Protein AF-A0A150QMK2-F1 (afdb_monomer)

Mean predicted aligned error: 19.65 Å

InterPro domains:
  IPR018060 AraC-like, DNA binding HTH domain [PF12833] (116-185)
  IPR018060 AraC-like, DNA binding HTH domain [PS01124] (112-191)
  IPR018060 AraC-like, DNA binding HTH domain [SM00342] (107-174)
  IPR050204 AraC/XylS family transcriptional regulators [PTHR46796] (67-174)

Solvent-accessible surface area (backbone atoms only — not comparable to full-atom values): 13475 Å² total; per-residue (Å²): 142,83,90,83,87,88,87,87,82,82,83,83,82,85,88,78,88,81,86,84,78,92,76,92,77,83,84,82,80,87,80,90,80,88,78,89,82,88,79,89,77,81,85,80,82,80,86,83,80,85,78,80,84,82,78,86,75,89,75,82,91,80,82,85,78,94,75,78,85,76,76,74,76,71,71,78,77,69,84,76,70,79,73,65,92,44,73,67,56,38,49,50,54,44,50,54,51,44,46,54,31,20,66,65,19,44,91,77,56,68,50,62,51,15,54,77,60,80,35,55,43,70,59,38,40,53,50,39,23,72,74,68,75,40,45,60,70,56,48,34,53,49,46,34,39,54,50,45,53,51,44,47,74,73,68,47,55,59,62,58,44,13,49,52,53,53,36,95,42,44,68,57,45,52,54,50,25,56,75,71,76,37,85,71,80,75,93,80,73,89,73,78,93,82,82,82,84,135

Organism: Sorangium cellulosum (NCBI:txid56)

Secondary structure (DSSP, 8-state):
---------PPP--------------PPPP----------------------PPP----PPPP----------PPP----PPPPSSHHHHHHHHHHHHHHHHHTT----HHHHHHTTT--HHHHHHHHHHHHSS-HHHHHHHHHHHHHHHHHHTT--HHHHHHHTT-SSHHHHHHHHHHTT-PPPPTT----------

Foldseek 3Di:
DDDDDDDDDDDDDDDDDDDDDDDDDDDDDDDDDDDDDDDDDDDDDDDDDDDDDDDPDDDDDDDDDDDDDPPPPPPPDDPLPPQDPDPVVLLVQLLVVLLVCQQQLHDDDLQVSQVSNVHGSVRSQVVNCVVPVDGSVVSSLLSNLVNLVVVVVVVDDLCVSCVRSNHNDSVVNCVSNVVNPHDDDPPDDPPDPDDDDD

Sequence (198 aa):
MTTALPISTPIAPSSSHNTPAARALSVPAVPTAIAGGAPAVRPTSLAATRAAAPSYGVQPPRERAAATAVSRSTPPARPATPLPRSTSERLHLGRDRIRSAAEAGQRIRSYEVALDLDLSEFHFARLFRAAFGLSPHVYYDEVRAERARALLRDGLAEGEVARRIGFRRPAELRALLSKRGGALPPAGEAEASDASAE

pLDDT: mean 71.18, std 23.01, range [36.22, 96.81]

Structure (mmCIF, N/CA/C/O backbone):
data_AF-A0A150QMK2-F1
#
_entry.id   AF-A0A150QMK2-F1
#
loop_
_atom_site.group_PDB
_atom_site.id
_atom_site.type_symbol
_atom_site.label_atom_id
_atom_site.label_alt_id
_atom_site.label_comp_id
_atom_site.label_asym_id
_atom_site.label_entity_id
_atom_site.label_seq_id
_atom_site.pdbx_PDB_ins_code
_atom_site.Cartn_x
_atom_site.Cartn_y
_atom_site.Cartn_z
_atom_site.occupancy
_atom_site.B_iso_or_equiv
_atom_site.auth_seq_id
_atom_site.auth_comp_id
_atom_site.auth_asym_id
_atom_site.auth_atom_id
_atom_site.pdbx_PDB_model_num
ATOM 1 N N . MET A 1 1 ? -41.175 39.252 -25.310 1.00 63.62 1 MET A N 1
ATOM 2 C CA . MET A 1 1 ? -39.839 38.822 -25.786 1.00 63.62 1 MET A CA 1
ATOM 3 C C . MET A 1 1 ? -38.888 39.992 -25.564 1.00 63.62 1 MET A C 1
ATOM 5 O O . MET A 1 1 ? -39.223 41.039 -26.099 1.00 63.62 1 MET A O 1
ATOM 9 N N . THR A 1 2 ? -37.840 39.827 -24.728 1.00 43.34 2 THR A N 1
ATOM 10 C CA . THR A 1 2 ? -36.860 40.827 -24.178 1.00 43.34 2 THR A CA 1
ATOM 11 C C . THR A 1 2 ? 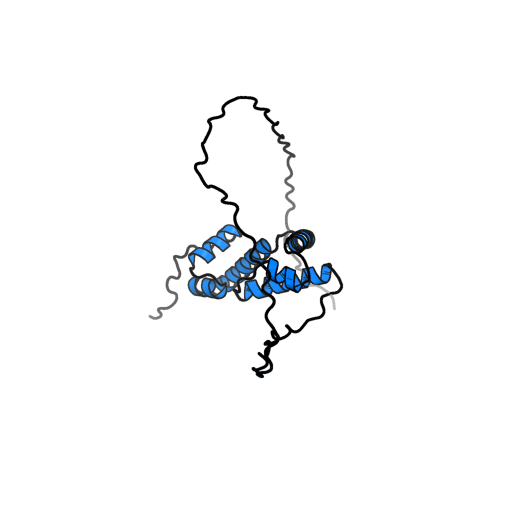-36.796 40.649 -22.647 1.00 43.34 2 THR A C 1
ATOM 13 O O . THR A 1 2 ? -37.811 40.849 -21.992 1.00 43.34 2 THR A O 1
ATOM 16 N N . THR A 1 3 ? -35.759 39.968 -22.119 1.00 41.94 3 THR A N 1
ATOM 17 C CA . THR A 1 3 ? -34.573 40.535 -21.401 1.00 41.94 3 THR A CA 1
ATOM 18 C C . THR A 1 3 ? -34.864 40.709 -19.908 1.00 41.94 3 THR A C 1
ATOM 20 O O . THR A 1 3 ? -35.919 41.212 -19.563 1.00 41.94 3 THR A O 1
ATOM 23 N N . ALA A 1 4 ? -34.017 40.402 -18.930 1.00 45.09 4 ALA A N 1
ATOM 24 C CA . ALA A 1 4 ? -32.780 39.642 -18.772 1.00 45.09 4 ALA A CA 1
ATOM 25 C C . ALA A 1 4 ? -32.601 39.531 -17.241 1.00 45.09 4 ALA A C 1
ATOM 27 O O . ALA A 1 4 ? -32.916 40.478 -16.522 1.00 45.09 4 ALA A O 1
ATOM 28 N N . LEU A 1 5 ? -32.121 38.395 -16.736 1.00 60.75 5 LEU A N 1
ATOM 29 C CA . LEU A 1 5 ? -31.769 38.219 -15.323 1.00 60.75 5 LEU A CA 1
ATOM 30 C C . LEU A 1 5 ? -30.257 38.440 -15.160 1.00 60.75 5 LEU A C 1
ATOM 32 O O . LEU A 1 5 ? -29.493 37.747 -15.834 1.00 60.75 5 LEU A O 1
ATOM 36 N N . PRO A 1 6 ? -29.791 39.357 -14.293 1.00 61.81 6 PRO A N 1
ATOM 37 C CA . PRO A 1 6 ? -28.409 39.364 -13.848 1.00 61.81 6 PRO A CA 1
ATOM 38 C C . PRO A 1 6 ? -28.261 38.460 -12.620 1.00 61.81 6 PRO A C 1
ATOM 40 O O . PRO A 1 6 ? -29.211 38.276 -11.868 1.00 61.81 6 PRO A O 1
ATOM 43 N N . ILE A 1 7 ? -27.064 37.909 -12.439 1.00 48.03 7 ILE A N 1
ATOM 44 C CA . I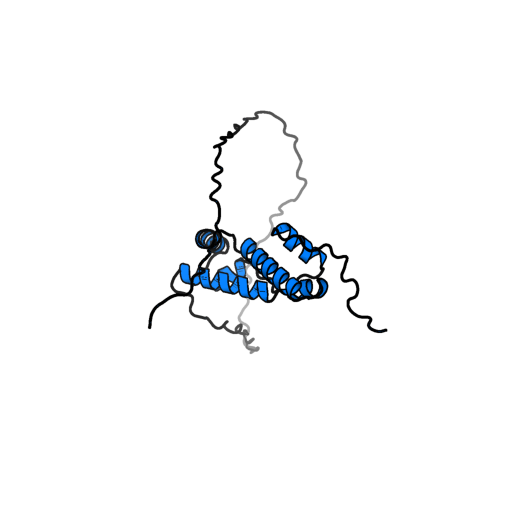LE A 1 7 ? -26.267 37.812 -11.201 1.00 48.03 7 ILE A CA 1
ATOM 45 C C . ILE A 1 7 ? -25.285 36.664 -11.462 1.00 48.03 7 ILE A C 1
ATOM 47 O O . ILE A 1 7 ? -25.571 35.491 -11.238 1.00 48.03 7 ILE A O 1
ATOM 51 N N . SER A 1 8 ? -24.125 37.021 -12.005 1.00 44.06 8 SER A N 1
ATOM 52 C CA . SER A 1 8 ? -22.962 36.145 -12.061 1.00 44.06 8 SER A CA 1
ATOM 53 C C . SER A 1 8 ? -21.878 36.825 -11.244 1.00 44.06 8 SER A C 1
ATOM 55 O O . SER A 1 8 ? -21.306 37.829 -11.666 1.00 44.06 8 SER A O 1
ATOM 57 N N . THR A 1 9 ? -21.655 36.317 -10.039 1.00 59.72 9 THR A N 1
ATOM 58 C CA . THR A 1 9 ? -20.554 36.718 -9.165 1.00 59.72 9 THR A CA 1
ATOM 59 C C . THR A 1 9 ? -19.648 35.508 -8.992 1.00 59.72 9 THR A C 1
ATOM 61 O O . THR A 1 9 ? -20.014 34.578 -8.275 1.00 59.72 9 THR A O 1
ATOM 64 N N . PRO A 1 10 ? -18.460 35.488 -9.610 1.00 62.06 10 PRO A N 1
ATOM 65 C CA . PRO A 1 10 ? -17.390 34.623 -9.154 1.00 62.06 10 PRO A CA 1
ATOM 66 C C . PRO A 1 10 ? -16.444 35.385 -8.220 1.00 62.06 10 PRO A C 1
ATOM 68 O O . PRO A 1 10 ? -15.889 36.436 -8.543 1.00 62.06 10 PRO A O 1
ATOM 71 N N . ILE A 1 11 ? -16.298 34.800 -7.037 1.00 49.78 11 ILE A N 1
ATOM 72 C CA . ILE A 1 11 ? -15.323 35.099 -5.992 1.00 49.78 11 ILE A CA 1
ATOM 73 C C . ILE A 1 11 ? -13.901 34.840 -6.519 1.00 49.78 11 ILE A C 1
ATOM 75 O O . ILE A 1 11 ? -13.653 33.864 -7.226 1.00 49.78 11 ILE A O 1
ATOM 79 N N . ALA A 1 12 ? -12.984 35.741 -6.161 1.00 50.12 12 ALA A N 1
ATOM 80 C CA . ALA A 1 12 ? -11.555 35.713 -6.471 1.00 50.12 12 ALA A CA 1
ATOM 81 C C . ALA A 1 12 ? -10.840 34.434 -5.986 1.00 50.12 12 ALA A C 1
ATOM 83 O O . ALA A 1 12 ? -11.312 33.747 -5.079 1.00 50.12 12 ALA A O 1
ATOM 84 N N . PRO A 1 13 ? -9.613 34.190 -6.472 1.00 58.50 13 PRO A N 1
ATOM 85 C CA . PRO A 1 13 ? -8.535 34.255 -5.484 1.00 58.50 13 PRO A CA 1
ATOM 86 C C . PRO A 1 13 ? -7.361 35.152 -5.890 1.00 58.50 13 PRO A C 1
ATOM 88 O O . PRO A 1 13 ? -6.907 35.188 -7.030 1.00 58.50 13 PRO A O 1
ATOM 91 N N . SER A 1 14 ? -6.887 35.870 -4.875 1.00 46.41 14 SER A N 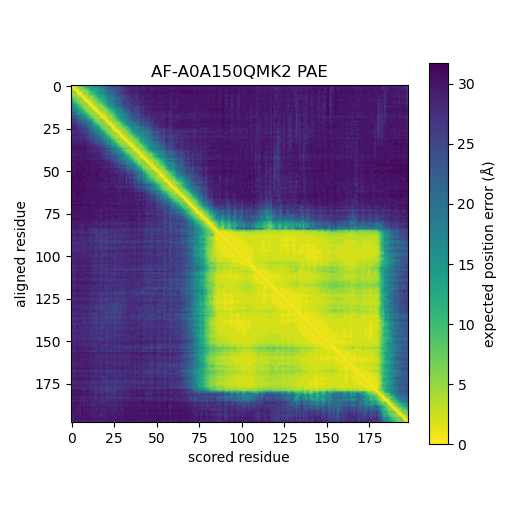1
ATOM 92 C CA . SER A 1 14 ? -5.767 36.801 -4.880 1.00 46.41 14 SER A CA 1
ATOM 93 C C . SER A 1 14 ? -4.437 36.066 -5.080 1.00 46.41 14 SER A C 1
ATOM 95 O O . SER A 1 14 ? -4.069 35.199 -4.284 1.00 46.41 14 SER A O 1
ATOM 97 N N . SER A 1 15 ? -3.712 36.431 -6.137 1.00 43.69 15 SER A N 1
ATOM 98 C CA . SER A 1 15 ? -2.318 36.054 -6.366 1.00 43.69 15 SER A CA 1
ATOM 99 C C . SER A 1 15 ? -1.428 36.724 -5.323 1.00 43.69 15 SER A C 1
ATOM 101 O O . SER A 1 15 ? -1.215 37.933 -5.373 1.00 43.69 15 SER A O 1
ATOM 103 N N . SER A 1 16 ? -0.872 35.942 -4.400 1.00 53.81 16 SER A N 1
ATOM 104 C CA . SER A 1 16 ? 0.213 36.400 -3.533 1.00 53.81 16 SER A CA 1
ATOM 105 C C . SER A 1 16 ? 1.487 35.655 -3.911 1.00 53.81 16 SER A C 1
ATOM 107 O O . SER A 1 16 ? 1.687 34.488 -3.577 1.00 53.81 16 SER A O 1
ATOM 109 N N . HIS A 1 17 ? 2.321 36.342 -4.687 1.00 58.25 17 HIS A N 1
ATOM 110 C CA . HIS A 1 17 ? 3.683 35.939 -4.992 1.00 58.25 17 HIS A CA 1
ATOM 111 C C . HIS A 1 17 ? 4.530 36.095 -3.729 1.00 58.25 17 HIS A C 1
ATOM 113 O O . HIS A 1 17 ? 4.636 37.193 -3.189 1.00 58.25 17 HIS A O 1
ATOM 119 N N . ASN A 1 18 ? 5.172 35.018 -3.284 1.00 51.31 18 ASN A N 1
ATOM 120 C CA . ASN A 1 18 ? 6.270 35.117 -2.334 1.00 51.31 18 ASN A CA 1
ATOM 121 C C . ASN A 1 18 ? 7.410 34.191 -2.769 1.00 51.31 18 ASN A C 1
ATOM 123 O O . ASN A 1 18 ? 7.383 32.983 -2.544 1.00 51.31 18 ASN A O 1
ATOM 127 N N . THR A 1 19 ? 8.395 34.794 -3.429 1.00 46.00 19 THR A N 1
ATOM 128 C CA . THR A 1 19 ? 9.762 34.283 -3.557 1.00 46.00 19 THR A CA 1
ATOM 129 C C . THR A 1 19 ? 10.566 34.987 -2.470 1.00 46.00 19 THR A C 1
ATOM 131 O O . THR A 1 19 ? 10.468 36.211 -2.358 1.00 46.00 19 THR A O 1
ATOM 134 N N . PRO A 1 20 ? 11.423 34.278 -1.722 1.00 52.59 20 PRO A N 1
ATOM 135 C CA . PRO A 1 20 ? 12.833 34.589 -1.925 1.00 52.59 20 PRO A CA 1
ATOM 136 C C . PRO A 1 20 ? 13.805 33.410 -1.766 1.00 52.59 20 PRO A C 1
ATOM 138 O O . PRO A 1 20 ? 13.624 32.489 -0.977 1.00 52.59 20 PRO A O 1
ATOM 141 N N . ALA A 1 21 ? 14.919 33.603 -2.471 1.00 40.53 21 ALA A N 1
ATOM 142 C CA . ALA A 1 21 ? 16.285 33.326 -2.041 1.00 40.53 21 ALA A CA 1
ATOM 143 C C . ALA A 1 21 ? 16.762 31.867 -1.978 1.00 40.53 21 ALA A C 1
ATOM 145 O O . ALA A 1 21 ? 16.635 31.146 -0.990 1.00 40.53 21 ALA A O 1
ATOM 146 N N . ALA A 1 22 ? 17.503 31.538 -3.038 1.00 44.31 22 ALA A N 1
ATOM 147 C CA . ALA A 1 22 ? 18.675 30.683 -3.005 1.00 44.31 22 ALA A CA 1
ATOM 148 C C . ALA A 1 22 ? 19.488 30.869 -1.714 1.00 44.31 22 ALA A C 1
ATOM 150 O O . ALA A 1 22 ? 19.920 31.973 -1.379 1.00 44.31 22 ALA A O 1
ATOM 151 N N . ARG A 1 23 ? 19.755 29.759 -1.028 1.00 40.56 23 ARG A N 1
ATOM 152 C CA . ARG A 1 23 ? 20.751 29.699 0.034 1.00 40.56 23 ARG A CA 1
ATOM 153 C C . ARG A 1 23 ? 21.651 28.500 -0.217 1.00 40.56 23 ARG A C 1
ATOM 155 O O . ARG A 1 23 ? 21.334 27.365 0.121 1.00 40.56 23 ARG A O 1
ATOM 162 N N . ALA A 1 24 ? 22.762 28.804 -0.878 1.00 48.78 24 ALA A N 1
ATOM 163 C CA . ALA A 1 24 ? 23.930 27.955 -0.970 1.00 48.78 24 ALA A CA 1
ATOM 164 C C . ALA A 1 24 ? 24.469 27.679 0.438 1.00 48.78 24 ALA A C 1
ATOM 166 O O . ALA A 1 24 ? 24.777 28.615 1.171 1.00 48.78 24 ALA A O 1
ATOM 167 N N . LEU A 1 25 ? 24.591 26.404 0.799 1.00 49.03 25 LEU A N 1
ATOM 168 C CA . LEU A 1 25 ? 25.436 25.913 1.888 1.00 49.03 25 LEU A CA 1
ATOM 169 C C . LEU A 1 25 ? 25.996 24.572 1.390 1.00 49.03 25 LEU A C 1
ATOM 171 O O . LEU A 1 25 ? 25.259 23.609 1.228 1.00 49.03 25 LEU A O 1
ATOM 175 N N . SER A 1 26 ? 27.184 24.593 0.792 1.00 42.44 26 SER A N 1
ATOM 176 C CA . SER A 1 26 ? 28.483 24.493 1.471 1.00 42.44 26 SER A CA 1
ATOM 177 C C . SER A 1 26 ? 28.765 23.049 1.890 1.00 42.44 26 SER A C 1
ATOM 179 O O . SER A 1 26 ? 28.220 22.533 2.862 1.00 42.44 26 SER A O 1
ATOM 181 N N . VAL A 1 27 ? 29.601 22.405 1.077 1.00 58.78 27 VAL A N 1
ATOM 182 C CA . VAL A 1 27 ? 30.204 21.091 1.299 1.00 58.78 27 VAL A CA 1
ATOM 183 C C . VAL A 1 27 ? 31.384 21.287 2.254 1.00 58.78 27 VAL A C 1
ATOM 185 O O . VAL A 1 27 ? 32.320 21.991 1.874 1.00 58.78 27 VAL A O 1
ATOM 188 N N . PRO A 1 28 ? 31.406 20.694 3.460 1.00 54.94 28 PRO A N 1
ATOM 189 C CA . PRO A 1 28 ? 32.634 20.640 4.229 1.00 54.94 28 PRO A CA 1
ATOM 190 C C . PRO A 1 28 ? 33.509 19.461 3.795 1.00 54.94 28 PRO A C 1
ATOM 192 O O . PRO A 1 28 ? 33.055 18.340 3.566 1.00 54.94 28 PRO A O 1
ATOM 195 N N . ALA A 1 29 ? 34.787 19.804 3.683 1.00 47.28 29 ALA A N 1
ATOM 196 C CA . ALA A 1 29 ? 35.922 19.001 3.291 1.00 47.28 29 ALA A CA 1
ATOM 197 C C . ALA A 1 29 ? 36.162 17.760 4.162 1.00 47.28 29 ALA A C 1
ATOM 199 O O . ALA A 1 29 ? 35.867 17.707 5.355 1.00 47.28 29 ALA A O 1
ATOM 200 N N . VAL A 1 30 ? 36.797 16.795 3.508 1.00 48.69 30 VAL A N 1
ATOM 201 C CA . VAL A 1 30 ? 37.443 15.605 4.056 1.00 48.69 30 VAL A CA 1
ATOM 202 C C . VAL A 1 30 ? 38.576 16.008 5.012 1.00 48.69 30 VAL A C 1
ATOM 204 O O . VAL A 1 30 ? 39.451 16.768 4.593 1.00 48.69 30 VAL A O 1
ATOM 207 N N . PRO A 1 31 ? 38.650 15.473 6.243 1.00 53.31 31 PRO A N 1
ATOM 208 C CA . PRO A 1 31 ? 39.896 15.459 6.990 1.00 53.31 31 PRO A CA 1
ATOM 209 C C . PRO A 1 31 ? 40.619 14.117 6.815 1.00 53.31 31 PRO A C 1
ATOM 211 O O . PRO A 1 31 ? 40.159 13.062 7.251 1.00 53.31 31 PRO A O 1
ATOM 214 N N . THR A 1 32 ? 41.794 14.191 6.194 1.00 48.81 32 THR A N 1
ATOM 215 C CA . THR A 1 32 ? 42.873 13.208 6.315 1.00 48.81 32 THR A CA 1
ATOM 216 C C . THR A 1 32 ? 43.333 13.167 7.773 1.00 48.81 32 THR A C 1
ATOM 218 O O . THR A 1 32 ? 43.882 14.149 8.268 1.00 48.81 32 THR A O 1
ATOM 221 N N . ALA A 1 33 ? 43.134 12.036 8.452 1.00 43.09 33 ALA A N 1
ATOM 222 C CA . ALA A 1 33 ? 43.708 11.769 9.767 1.00 43.09 33 ALA A CA 1
ATOM 223 C C . ALA A 1 33 ? 44.683 10.591 9.671 1.00 43.09 33 ALA A C 1
ATOM 225 O O . ALA A 1 33 ? 44.306 9.432 9.508 1.00 43.09 33 ALA A O 1
ATOM 226 N N . ILE A 1 34 ? 45.958 10.952 9.750 1.00 44.56 34 ILE A N 1
ATOM 227 C CA . ILE A 1 34 ? 47.113 10.095 9.972 1.00 44.56 34 ILE A CA 1
ATOM 228 C C . ILE A 1 34 ? 47.266 9.991 11.493 1.00 44.56 34 ILE A C 1
ATOM 230 O O . ILE A 1 34 ? 47.379 11.037 12.124 1.00 44.56 34 ILE A O 1
ATOM 234 N N . ALA A 1 35 ? 47.262 8.782 12.066 1.00 39.50 35 ALA A N 1
ATOM 235 C CA . ALA A 1 35 ? 48.055 8.384 13.244 1.00 39.50 35 ALA A CA 1
ATOM 236 C C . ALA A 1 35 ? 47.532 7.081 13.876 1.00 39.50 35 ALA A C 1
ATOM 238 O O . ALA A 1 35 ? 46.409 7.021 14.357 1.00 39.50 35 ALA A O 1
ATOM 239 N N . GLY A 1 36 ? 48.415 6.078 13.920 1.00 40.75 36 GLY A N 1
ATOM 240 C CA . GLY A 1 36 ? 48.878 5.468 15.171 1.00 40.75 36 GLY A CA 1
ATOM 241 C C . GLY A 1 36 ? 47.908 4.630 16.010 1.00 40.75 36 GLY A C 1
ATOM 242 O O . GLY A 1 36 ? 46.971 5.146 16.602 1.00 40.75 36 GLY A O 1
ATOM 243 N N . GLY A 1 37 ? 48.275 3.362 16.215 1.00 38.03 37 GLY A N 1
ATOM 244 C CA . GLY A 1 37 ? 47.923 2.641 17.444 1.00 38.03 37 GLY A CA 1
ATOM 245 C C . GLY A 1 37 ? 47.252 1.292 17.231 1.00 38.03 37 GLY A C 1
ATOM 246 O O . GLY A 1 37 ? 46.051 1.149 17.427 1.00 38.03 37 GLY A O 1
ATOM 247 N N . ALA A 1 38 ? 48.047 0.278 16.893 1.00 47.94 38 ALA A N 1
ATOM 248 C CA . ALA A 1 38 ? 47.666 -1.113 17.106 1.00 47.94 38 ALA A CA 1
ATOM 249 C C . ALA A 1 38 ? 47.639 -1.425 18.614 1.00 47.94 38 ALA A C 1
ATOM 251 O O . ALA A 1 38 ? 48.561 -1.037 19.333 1.00 47.94 38 ALA A O 1
ATOM 252 N N . PRO A 1 39 ? 46.652 -2.203 19.080 1.00 48.59 39 PRO A N 1
ATOM 253 C CA . PRO A 1 39 ? 46.986 -3.260 20.025 1.00 48.59 39 PRO A CA 1
ATOM 254 C C . PRO A 1 39 ? 46.535 -4.631 19.515 1.00 48.59 39 PRO A C 1
ATOM 256 O O . PRO A 1 39 ? 45.401 -4.850 19.092 1.00 48.59 39 PRO A O 1
ATOM 259 N N . ALA A 1 40 ? 47.489 -5.557 19.568 1.00 46.53 40 ALA A N 1
ATOM 260 C CA . ALA A 1 40 ? 47.355 -6.952 19.204 1.00 46.53 40 ALA A CA 1
ATOM 261 C C . ALA A 1 40 ? 46.293 -7.659 20.061 1.00 46.53 40 ALA A C 1
ATOM 263 O O . ALA A 1 40 ? 46.471 -7.862 21.261 1.00 46.53 40 ALA A O 1
ATOM 264 N N . VAL A 1 41 ? 45.217 -8.104 19.415 1.00 55.84 41 VAL A N 1
ATOM 265 C CA . VAL A 1 41 ? 44.313 -9.123 19.951 1.00 55.84 41 VAL A CA 1
ATOM 266 C C . VAL A 1 41 ? 44.755 -10.484 19.421 1.00 55.84 41 VAL A C 1
ATOM 268 O O . VAL A 1 41 ? 44.839 -10.708 18.216 1.00 55.84 41 VAL A O 1
ATOM 271 N N . ARG A 1 42 ? 45.098 -11.387 20.340 1.00 48.03 42 ARG A N 1
ATOM 272 C CA . ARG A 1 42 ? 45.465 -12.777 20.048 1.00 48.03 42 ARG A CA 1
ATOM 273 C C . ARG A 1 42 ? 44.195 -13.565 19.696 1.00 48.03 42 ARG A C 1
ATOM 275 O O . ARG A 1 42 ? 43.325 -13.659 20.561 1.00 48.03 42 ARG A O 1
ATOM 282 N N . PRO A 1 43 ? 44.081 -14.196 18.516 1.00 53.72 43 PRO A N 1
ATOM 283 C CA . PRO A 1 43 ? 43.122 -15.271 18.334 1.00 53.72 43 PRO A CA 1
ATOM 284 C C . PRO A 1 43 ? 43.713 -16.569 18.893 1.00 53.72 43 PRO A C 1
ATOM 286 O O . PRO A 1 43 ? 44.693 -17.121 18.391 1.00 53.72 43 PRO A O 1
ATOM 289 N N . THR A 1 44 ? 43.107 -17.040 19.975 1.00 48.19 44 THR A N 1
ATOM 290 C CA . THR A 1 44 ? 43.298 -18.384 20.511 1.00 48.19 44 THR A CA 1
ATOM 291 C C . THR A 1 44 ? 42.537 -19.382 19.636 1.00 48.19 44 THR A C 1
ATOM 293 O O . THR A 1 44 ? 41.327 -19.265 19.505 1.00 48.19 44 THR A O 1
ATOM 296 N N . SER A 1 45 ? 43.263 -20.390 19.139 1.00 40.25 45 SER A N 1
ATOM 297 C CA . SER A 1 45 ? 42.799 -21.743 18.785 1.00 40.25 45 SER A CA 1
ATOM 298 C C . SER A 1 45 ? 41.812 -21.910 17.616 1.00 40.25 45 SER A C 1
ATOM 300 O O . SER A 1 45 ? 40.664 -21.493 17.685 1.00 40.25 45 SER A O 1
ATOM 302 N N . LEU A 1 46 ? 42.202 -22.680 16.595 1.00 49.56 46 LEU A N 1
ATOM 303 C CA . LEU A 1 46 ? 41.859 -24.108 16.569 1.00 49.56 46 LEU A CA 1
ATOM 304 C C . LEU A 1 46 ? 42.694 -24.830 15.503 1.00 49.56 46 LEU A C 1
ATOM 306 O O . LEU A 1 46 ? 42.762 -24.420 14.347 1.00 49.56 46 LEU A O 1
ATOM 310 N N . ALA A 1 47 ? 43.349 -25.903 15.932 1.00 41.28 47 ALA A N 1
ATOM 311 C CA . ALA A 1 47 ? 44.150 -26.791 15.112 1.00 41.28 47 ALA A CA 1
ATOM 312 C C . ALA A 1 47 ? 43.336 -27.378 13.946 1.00 41.28 47 ALA A C 1
ATOM 314 O O . ALA A 1 47 ? 42.327 -28.051 14.149 1.00 41.28 47 ALA A O 1
ATOM 315 N N . ALA A 1 48 ? 43.815 -27.163 12.721 1.00 40.81 48 ALA A N 1
ATOM 316 C CA . ALA A 1 48 ? 43.375 -27.899 11.547 1.00 40.81 48 ALA A CA 1
ATOM 317 C C . ALA A 1 48 ? 44.105 -29.248 11.511 1.00 40.81 48 ALA A C 1
ATOM 319 O O . ALA A 1 48 ? 45.197 -29.372 10.952 1.00 40.81 48 ALA A O 1
ATOM 320 N N . THR A 1 49 ? 43.516 -30.271 12.129 1.00 47.66 49 THR A N 1
ATOM 321 C 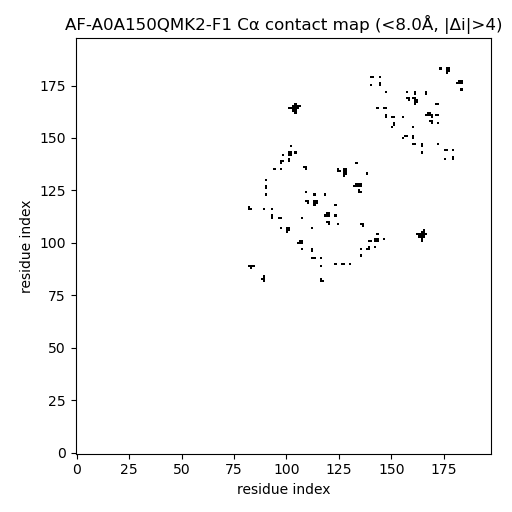CA . THR A 1 49 ? 43.978 -31.648 11.957 1.00 47.66 49 THR A CA 1
ATOM 322 C C . THR A 1 49 ? 43.556 -32.133 10.574 1.00 47.66 49 THR A C 1
ATOM 324 O O . THR A 1 49 ? 42.402 -32.460 10.314 1.00 47.66 49 THR A O 1
ATOM 327 N N . ARG A 1 50 ? 44.527 -32.162 9.667 1.00 48.59 50 ARG A N 1
ATOM 328 C CA . ARG A 1 50 ? 44.486 -32.905 8.410 1.00 48.59 50 ARG A CA 1
ATOM 329 C C . ARG A 1 50 ? 44.391 -34.399 8.725 1.00 48.59 50 ARG A C 1
ATOM 331 O O . ARG A 1 50 ? 45.338 -34.938 9.287 1.00 48.59 50 ARG A O 1
ATOM 338 N N . ALA A 1 51 ? 43.318 -35.076 8.315 1.00 38.38 51 ALA A N 1
ATOM 339 C CA . ALA A 1 51 ? 43.325 -36.534 8.203 1.00 38.38 51 ALA A CA 1
ATOM 340 C C . ALA A 1 51 ? 42.201 -37.083 7.307 1.00 38.38 51 ALA A C 1
ATOM 342 O O . ALA A 1 51 ? 41.031 -36.781 7.503 1.00 38.38 51 ALA A O 1
ATOM 343 N N . ALA A 1 52 ? 42.630 -37.968 6.405 1.00 43.09 52 ALA A N 1
ATOM 344 C CA . ALA A 1 52 ? 41.908 -39.098 5.822 1.00 43.09 52 ALA A CA 1
ATOM 345 C C . ALA A 1 52 ? 40.747 -38.824 4.846 1.00 43.09 52 ALA A C 1
ATOM 347 O O . ALA A 1 52 ? 39.590 -38.643 5.213 1.00 43.09 52 ALA A O 1
ATOM 348 N N . ALA A 1 53 ? 41.077 -38.954 3.558 1.00 48.94 53 ALA A N 1
ATOM 349 C CA . ALA A 1 53 ? 40.132 -39.360 2.528 1.00 48.94 53 ALA A CA 1
ATOM 350 C C . ALA A 1 53 ? 39.572 -40.764 2.841 1.00 48.94 53 ALA A C 1
ATOM 352 O O . ALA A 1 53 ? 40.358 -41.653 3.180 1.00 48.94 53 ALA A O 1
ATOM 353 N N . PRO A 1 54 ? 38.261 -41.008 2.690 1.00 49.03 54 PRO A N 1
ATOM 354 C CA . PRO A 1 54 ? 37.735 -42.359 2.676 1.00 49.03 54 PRO A CA 1
ATOM 355 C C . PRO A 1 54 ? 37.901 -42.976 1.284 1.00 49.03 54 PRO A C 1
ATOM 357 O O . PRO A 1 54 ? 37.479 -42.428 0.264 1.00 49.03 54 PRO A O 1
ATOM 360 N N . SER A 1 55 ? 38.540 -44.139 1.277 1.00 53.22 55 SER A N 1
ATOM 361 C CA . SER A 1 55 ? 38.675 -45.062 0.159 1.00 53.22 55 SER A CA 1
ATOM 362 C C . SER A 1 55 ? 37.319 -45.372 -0.483 1.00 53.22 55 SER A C 1
ATOM 364 O O . SER A 1 55 ? 36.366 -45.736 0.207 1.00 53.22 55 SER A O 1
ATOM 366 N N . TYR A 1 56 ? 37.247 -45.285 -1.813 1.00 45.75 56 TYR A N 1
ATOM 367 C CA . TYR A 1 56 ? 36.128 -45.808 -2.594 1.00 45.75 56 TYR A CA 1
ATOM 368 C C . TYR A 1 56 ? 36.104 -47.338 -2.482 1.00 45.75 56 TYR A C 1
ATOM 370 O O . TYR A 1 56 ? 36.818 -48.046 -3.189 1.00 45.75 56 TYR A O 1
ATOM 378 N N . GLY A 1 57 ? 35.286 -47.848 -1.563 1.00 47.06 57 GLY A N 1
ATOM 379 C CA . GLY A 1 57 ? 34.877 -49.245 -1.548 1.00 47.06 57 GLY A CA 1
ATOM 380 C C . GLY A 1 57 ? 33.887 -49.494 -2.681 1.00 47.06 57 GLY A C 1
ATOM 381 O O . GLY A 1 57 ? 32.754 -49.019 -2.639 1.00 47.06 57 GLY A O 1
ATOM 382 N N . VAL A 1 58 ? 34.324 -50.235 -3.695 1.00 49.22 58 VAL A N 1
ATOM 383 C CA . VAL A 1 58 ? 33.459 -50.846 -4.708 1.00 49.22 58 VAL A CA 1
ATOM 384 C C . VAL A 1 58 ? 32.512 -51.817 -3.995 1.00 49.22 58 VAL A C 1
ATOM 386 O O . VAL A 1 58 ? 32.966 -52.787 -3.395 1.00 49.22 58 VAL A O 1
ATOM 389 N N . GLN A 1 59 ? 31.205 -51.552 -4.047 1.00 42.81 59 GLN A N 1
ATOM 390 C CA . GLN A 1 59 ? 30.155 -52.478 -3.607 1.00 42.81 59 GLN A CA 1
ATOM 391 C C . GLN A 1 59 ? 29.435 -53.052 -4.845 1.00 42.81 59 GLN A C 1
ATOM 393 O O . GLN A 1 59 ? 29.120 -52.284 -5.758 1.00 42.81 59 GLN A O 1
ATOM 398 N N . PRO A 1 60 ? 29.179 -54.374 -4.913 1.00 54.12 60 PRO A N 1
ATOM 399 C CA . PRO A 1 60 ? 28.512 -55.029 -6.044 1.00 54.12 60 PRO A CA 1
ATOM 400 C C . PRO A 1 60 ? 27.002 -54.710 -6.115 1.00 54.12 60 PRO A C 1
ATOM 402 O O . PRO A 1 60 ? 26.414 -54.264 -5.123 1.00 54.12 60 PRO A O 1
ATOM 405 N N . PRO A 1 61 ? 26.345 -54.950 -7.270 1.00 49.16 61 PRO A N 1
ATOM 406 C CA . PRO A 1 61 ? 24.959 -54.556 -7.490 1.00 49.16 61 PRO A CA 1
ATOM 407 C C . PRO A 1 61 ? 24.014 -55.477 -6.713 1.00 49.16 61 PRO A C 1
ATOM 409 O O . PRO A 1 61 ? 24.046 -56.695 -6.878 1.00 49.16 61 PRO A O 1
ATOM 412 N N . ARG A 1 62 ? 23.151 -54.897 -5.872 1.00 52.44 62 ARG A N 1
ATOM 413 C CA . ARG A 1 62 ? 22.030 -55.620 -5.261 1.00 52.44 62 ARG A CA 1
ATOM 414 C C . ARG A 1 62 ? 20.747 -55.325 -6.024 1.00 52.44 62 ARG A C 1
ATOM 416 O O . ARG A 1 62 ? 20.310 -54.180 -6.121 1.00 52.44 62 ARG A O 1
ATOM 423 N N . GLU A 1 63 ? 20.191 -56.391 -6.584 1.00 42.81 63 GLU A N 1
ATOM 424 C CA . GLU A 1 63 ? 18.909 -56.447 -7.270 1.00 42.81 63 GLU A CA 1
ATOM 425 C C . GLU A 1 63 ? 17.731 -55.958 -6.412 1.00 42.81 63 GLU A C 1
ATOM 427 O O . GLU A 1 63 ? 17.623 -56.266 -5.228 1.00 42.81 63 GLU A O 1
ATOM 432 N N . ARG A 1 64 ? 16.832 -55.241 -7.102 1.00 48.56 64 ARG A N 1
ATOM 433 C CA . ARG A 1 64 ? 15.373 -55.120 -6.925 1.00 48.56 64 ARG A CA 1
ATOM 434 C C . ARG A 1 64 ? 14.794 -55.067 -5.502 1.00 48.56 64 ARG A C 1
ATOM 436 O O . ARG A 1 64 ? 14.571 -56.086 -4.862 1.00 48.56 64 ARG A O 1
ATOM 443 N N . ALA A 1 65 ? 14.234 -53.900 -5.183 1.00 43.06 65 ALA A N 1
ATOM 444 C CA . ALA A 1 65 ? 12.895 -53.819 -4.599 1.00 43.06 65 ALA A CA 1
ATOM 445 C C . ALA A 1 65 ? 12.208 -52.522 -5.054 1.00 43.06 65 ALA A C 1
ATOM 447 O O . ALA A 1 65 ? 12.754 -51.429 -4.922 1.00 43.06 65 ALA A O 1
ATOM 448 N N . ALA A 1 66 ? 11.021 -52.664 -5.641 1.00 51.25 66 ALA A N 1
ATOM 449 C CA . ALA A 1 66 ? 10.140 -51.564 -5.988 1.00 51.25 66 ALA A CA 1
ATOM 450 C C . ALA A 1 66 ? 9.705 -50.824 -4.714 1.00 51.25 66 ALA A C 1
ATOM 452 O O . ALA A 1 66 ? 9.170 -51.442 -3.797 1.00 51.25 66 ALA A O 1
ATOM 453 N N . ALA A 1 67 ? 9.904 -49.509 -4.675 1.00 43.34 67 ALA A N 1
ATOM 454 C CA . ALA A 1 67 ? 9.334 -48.646 -3.651 1.00 43.34 67 ALA A CA 1
ATOM 455 C C . ALA A 1 67 ? 8.922 -47.317 -4.293 1.00 43.34 67 ALA A C 1
ATOM 457 O O . ALA A 1 67 ? 9.743 -46.456 -4.593 1.00 43.34 67 ALA A O 1
ATOM 458 N N . THR A 1 68 ? 7.620 -47.245 -4.566 1.00 43.69 68 THR A N 1
ATOM 459 C CA . THR A 1 68 ? 6.758 -46.068 -4.421 1.00 43.69 68 THR A CA 1
ATOM 460 C C . THR A 1 68 ? 7.295 -44.749 -4.980 1.00 43.69 68 THR A C 1
ATOM 462 O O . THR A 1 68 ? 8.061 -44.027 -4.346 1.00 43.69 68 THR A O 1
ATOM 465 N N . ALA A 1 69 ? 6.787 -44.385 -6.160 1.00 50.09 69 ALA A N 1
ATOM 466 C CA . ALA A 1 69 ? 6.871 -43.033 -6.685 1.00 50.09 69 ALA A CA 1
ATOM 467 C C . ALA A 1 69 ? 6.299 -42.047 -5.652 1.00 50.09 69 ALA A C 1
ATOM 469 O O . ALA A 1 69 ? 5.088 -41.959 -5.458 1.00 50.09 69 ALA A O 1
ATOM 470 N N . VAL A 1 70 ? 7.178 -41.304 -4.980 1.00 48.19 70 VAL A N 1
ATOM 471 C CA . VAL A 1 70 ? 6.795 -40.085 -4.273 1.00 48.19 70 VAL A CA 1
ATOM 472 C C . VAL A 1 70 ? 6.309 -39.125 -5.348 1.00 48.19 70 VAL A C 1
ATOM 474 O O . VAL A 1 70 ? 7.105 -38.563 -6.104 1.00 48.19 70 VAL A O 1
ATOM 477 N N . SER A 1 71 ? 4.987 -38.986 -5.448 1.00 50.53 71 SER A N 1
ATOM 478 C CA . SER A 1 71 ? 4.334 -37.894 -6.156 1.00 50.53 71 SER A CA 1
ATOM 479 C C . SER A 1 71 ? 4.956 -36.595 -5.666 1.00 50.53 71 SER A C 1
ATOM 481 O O . SER A 1 71 ? 4.654 -36.116 -4.575 1.00 50.53 71 SER A O 1
ATOM 483 N N . ARG A 1 72 ? 5.873 -36.038 -6.461 1.00 56.31 72 ARG A N 1
ATOM 484 C CA . ARG A 1 72 ? 6.304 -34.655 -6.307 1.00 56.31 72 ARG A CA 1
ATOM 485 C C . ARG A 1 72 ? 5.061 -33.826 -6.556 1.00 56.31 72 ARG A C 1
ATOM 487 O O . ARG A 1 72 ? 4.663 -33.662 -7.704 1.00 56.31 72 ARG A O 1
ATOM 494 N N . SER A 1 73 ? 4.430 -33.386 -5.476 1.00 50.62 73 SER A N 1
ATOM 495 C CA . SER A 1 73 ? 3.359 -32.406 -5.482 1.00 50.62 73 SER A CA 1
ATOM 496 C C . SER A 1 73 ? 3.847 -31.214 -6.295 1.00 50.62 73 SER A C 1
ATOM 498 O O . SER A 1 73 ? 4.644 -30.410 -5.813 1.00 50.62 73 SER A O 1
ATOM 500 N N . THR A 1 74 ? 3.457 -31.148 -7.565 1.00 61.53 74 THR A N 1
ATOM 501 C CA . THR A 1 74 ? 3.669 -29.965 -8.387 1.00 61.53 74 THR A CA 1
ATOM 502 C C . THR A 1 74 ? 2.940 -28.838 -7.660 1.00 61.53 74 THR A C 1
ATOM 504 O O . THR A 1 74 ? 1.728 -28.963 -7.460 1.00 61.53 74 THR A O 1
ATOM 507 N N . PRO A 1 75 ? 3.633 -27.788 -7.178 1.00 59.19 75 PRO A N 1
ATOM 508 C CA . PRO A 1 75 ? 2.942 -26.654 -6.582 1.00 59.19 75 PRO A CA 1
ATOM 509 C C . PRO A 1 75 ? 1.937 -26.142 -7.619 1.00 59.19 75 PRO A C 1
ATOM 511 O O . PRO A 1 75 ? 2.284 -26.115 -8.806 1.00 59.19 75 PRO A O 1
ATOM 514 N N . PRO A 1 76 ? 0.695 -25.800 -7.225 1.00 54.97 76 PRO A N 1
ATOM 515 C CA . PRO A 1 76 ? -0.303 -25.350 -8.179 1.00 54.97 76 PRO A CA 1
ATOM 516 C C . PRO A 1 76 ? 0.302 -24.189 -8.959 1.00 54.97 76 PRO A C 1
ATOM 518 O O . PRO A 1 76 ? 0.732 -23.196 -8.366 1.00 54.97 76 PRO A O 1
ATOM 521 N N . ALA A 1 77 ? 0.407 -24.365 -10.278 1.00 56.69 77 ALA A N 1
ATOM 522 C C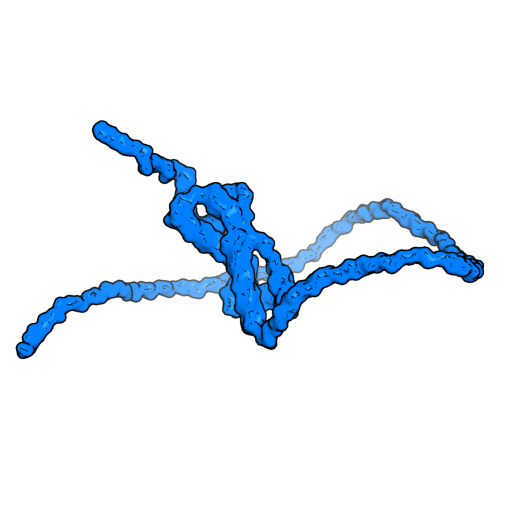A . ALA A 1 77 ? 0.888 -23.333 -11.171 1.00 56.69 77 ALA A CA 1
ATOM 523 C C . ALA A 1 77 ? 0.023 -22.100 -10.914 1.00 56.69 77 ALA A C 1
ATOM 525 O O . ALA A 1 77 ? -1.179 -22.101 -11.189 1.00 56.69 77 ALA A O 1
ATOM 526 N N . ARG A 1 78 ? 0.628 -21.082 -10.295 1.00 57.59 78 ARG A N 1
ATOM 527 C CA . ARG A 1 78 ? 0.013 -19.770 -10.107 1.00 57.59 78 ARG A CA 1
ATOM 528 C C . ARG A 1 78 ? -0.539 -19.378 -11.482 1.00 57.59 78 ARG A C 1
ATOM 530 O O . ARG A 1 78 ? 0.232 -19.484 -12.439 1.00 57.59 78 ARG A O 1
ATOM 537 N N . PRO A 1 79 ? -1.827 -19.013 -11.629 1.00 52.97 79 PRO A N 1
ATOM 538 C CA . PRO A 1 79 ? -2.359 -18.640 -12.931 1.00 52.97 79 PRO A CA 1
ATOM 539 C C . PRO A 1 79 ? -1.487 -17.508 -13.466 1.00 52.97 79 PRO A C 1
ATOM 541 O O . PRO A 1 79 ? -1.457 -16.417 -12.897 1.00 52.97 79 PRO A O 1
ATOM 544 N N . ALA A 1 80 ? -0.695 -17.813 -14.491 1.00 58.34 80 ALA A N 1
ATOM 545 C CA . ALA A 1 80 ? 0.239 -16.875 -15.076 1.00 58.34 80 ALA A CA 1
ATOM 546 C C . ALA A 1 80 ? -0.587 -15.899 -15.905 1.00 58.34 80 ALA A C 1
ATOM 548 O O . ALA A 1 80 ? -0.808 -16.105 -17.097 1.00 58.34 80 ALA A O 1
ATOM 549 N N . THR A 1 81 ? -1.099 -14.848 -15.263 1.00 64.25 81 THR A N 1
ATOM 550 C CA . THR A 1 81 ? -1.497 -13.650 -15.997 1.00 64.25 81 THR A CA 1
ATOM 551 C C . THR A 1 81 ? -0.311 -13.269 -16.877 1.00 64.25 81 THR A C 1
ATOM 553 O O . THR A 1 81 ? 0.792 -13.124 -16.337 1.00 64.25 81 THR A O 1
ATOM 556 N N . PRO A 1 82 ? -0.485 -13.178 -18.209 1.00 71.06 82 PRO A N 1
ATOM 557 C CA . PRO A 1 82 ? 0.616 -12.851 -19.096 1.00 71.06 82 PRO A CA 1
ATOM 558 C C . PRO A 1 82 ? 1.221 -11.536 -18.626 1.00 71.06 82 PRO A C 1
ATOM 560 O O . PRO A 1 82 ? 0.508 -10.551 -18.425 1.00 71.06 82 PRO A O 1
ATOM 563 N N . LEU A 1 83 ? 2.530 -11.552 -18.387 1.00 64.50 83 LEU A N 1
ATOM 564 C CA . LEU A 1 83 ? 3.216 -10.385 -17.861 1.00 64.50 83 LEU A CA 1
ATOM 565 C C . LEU A 1 83 ? 3.026 -9.221 -18.836 1.00 64.50 83 LEU A C 1
ATOM 567 O O . LEU A 1 83 ? 3.165 -9.419 -20.051 1.00 64.50 83 LEU A O 1
ATOM 571 N N . PRO A 1 84 ? 2.746 -8.011 -18.331 1.00 73.00 84 PRO A N 1
ATOM 572 C CA . PRO A 1 84 ? 2.510 -6.863 -19.185 1.00 73.00 84 PRO A CA 1
ATOM 573 C C . PRO A 1 84 ? 3.713 -6.606 -20.094 1.00 73.00 84 PRO A C 1
ATOM 575 O O . PRO A 1 84 ? 4.868 -6.838 -19.706 1.00 73.00 84 PRO A O 1
ATOM 578 N N . ARG A 1 85 ? 3.464 -6.147 -21.323 1.00 74.50 85 ARG A N 1
ATOM 579 C CA . ARG A 1 85 ? 4.530 -6.067 -22.337 1.00 74.50 85 ARG A CA 1
ATOM 580 C C . ARG A 1 85 ? 5.412 -4.838 -22.168 1.00 74.50 85 ARG A C 1
ATOM 582 O O . ARG A 1 85 ? 6.565 -4.871 -22.587 1.00 74.50 85 ARG A O 1
ATOM 589 N N . SER A 1 86 ? 4.905 -3.781 -21.533 1.00 90.38 86 SER A N 1
ATOM 590 C CA . SER A 1 86 ? 5.662 -2.547 -21.310 1.00 90.38 86 SER A CA 1
ATOM 591 C C . SER A 1 86 ? 6.017 -2.321 -19.841 1.00 90.38 86 SER A C 1
ATOM 593 O O . SER A 1 86 ? 5.286 -2.705 -18.927 1.00 90.38 86 SER A O 1
ATOM 595 N N . THR A 1 87 ? 7.131 -1.624 -19.606 1.00 90.81 87 THR A N 1
ATOM 596 C CA . THR A 1 87 ? 7.534 -1.190 -18.262 1.00 90.81 87 THR A CA 1
ATOM 597 C C . THR A 1 87 ? 6.476 -0.292 -17.622 1.00 90.81 87 THR A C 1
ATOM 599 O O . THR A 1 87 ? 6.179 -0.451 -16.444 1.00 90.81 87 THR A O 1
ATOM 602 N N . SER A 1 88 ? 5.867 0.618 -18.392 1.00 92.62 88 SER A N 1
ATOM 603 C CA . SER A 1 88 ? 4.818 1.513 -17.884 1.00 92.62 88 SER A CA 1
ATOM 604 C C . SER A 1 88 ? 3.609 0.729 -17.372 1.00 92.62 88 SER A C 1
ATOM 606 O O . SER A 1 88 ? 3.146 0.959 -16.257 1.00 92.62 88 SER A O 1
ATOM 608 N N . GLU A 1 89 ? 3.139 -0.250 -18.142 1.00 93.69 89 GLU A N 1
ATOM 609 C CA . GLU A 1 89 ? 2.004 -1.099 -17.774 1.00 93.69 89 GLU A CA 1
ATOM 610 C C . GLU A 1 89 ? 2.299 -1.921 -16.508 1.00 93.69 89 GLU A C 1
ATOM 612 O O . GLU A 1 89 ? 1.480 -1.957 -15.589 1.00 93.69 89 GLU A O 1
ATOM 617 N N . ARG A 1 90 ? 3.514 -2.478 -16.386 1.00 94.12 90 ARG A N 1
ATOM 618 C CA . ARG A 1 90 ? 3.972 -3.157 -15.158 1.00 94.12 90 ARG A CA 1
ATOM 619 C C . ARG A 1 90 ? 3.946 -2.235 -13.941 1.00 94.12 90 ARG A C 1
ATOM 621 O O . ARG A 1 90 ? 3.514 -2.655 -12.872 1.00 94.12 90 ARG A O 1
ATOM 628 N N . LEU A 1 91 ? 4.380 -0.982 -14.081 1.00 95.19 91 LEU A N 1
ATOM 629 C CA . LEU A 1 91 ? 4.383 -0.022 -12.971 1.00 95.19 91 LEU A CA 1
ATOM 630 C C . LEU A 1 91 ? 2.971 0.358 -12.520 1.00 95.19 91 LEU A C 1
ATOM 632 O O . LEU A 1 91 ? 2.737 0.455 -11.315 1.00 95.19 91 LEU A O 1
ATOM 636 N N . HIS A 1 92 ? 2.036 0.535 -13.456 1.00 95.38 92 HIS A N 1
ATOM 637 C CA . HIS A 1 92 ? 0.632 0.790 -13.128 1.00 95.38 92 HIS A CA 1
ATOM 638 C C . HIS A 1 92 ? 0.008 -0.410 -12.409 1.00 95.38 92 HIS A C 1
ATOM 640 O O . HIS A 1 92 ? -0.556 -0.234 -11.332 1.00 95.38 92 HIS A O 1
ATOM 646 N N . LEU A 1 93 ? 0.228 -1.630 -12.911 1.00 95.12 93 LEU A N 1
ATOM 647 C CA . LEU A 1 93 ? -0.235 -2.853 -12.251 1.00 95.12 93 LEU A CA 1
ATOM 648 C C . LEU A 1 93 ? 0.353 -3.004 -10.837 1.00 95.12 93 LEU A C 1
ATOM 650 O O . LEU A 1 93 ? -0.357 -3.347 -9.891 1.00 95.12 93 LEU A O 1
ATOM 654 N N . GLY A 1 94 ? 1.642 -2.697 -10.668 1.00 95.38 94 GLY A N 1
ATOM 655 C CA . GLY A 1 94 ? 2.290 -2.687 -9.359 1.00 95.38 94 GLY A CA 1
ATOM 656 C C . GLY A 1 94 ? 1.673 -1.673 -8.398 1.00 95.38 94 GLY A C 1
ATOM 657 O O . GLY A 1 94 ? 1.435 -1.993 -7.235 1.00 95.38 94 GLY A O 1
ATOM 658 N N . ARG A 1 95 ? 1.368 -0.463 -8.879 1.00 96.44 95 ARG A N 1
ATOM 659 C CA . ARG A 1 95 ? 0.700 0.580 -8.091 1.00 96.44 95 ARG A CA 1
ATOM 660 C C . ARG A 1 95 ? -0.692 0.148 -7.650 1.00 96.44 95 ARG A C 1
ATOM 662 O O . ARG A 1 95 ? -1.006 0.267 -6.467 1.00 96.44 95 ARG A O 1
ATOM 669 N N . ASP A 1 96 ? -1.494 -0.363 -8.575 1.00 96.81 96 ASP A N 1
ATOM 670 C CA . ASP A 1 96 ? -2.873 -0.764 -8.303 1.00 96.81 96 ASP A CA 1
ATOM 671 C C . ASP A 1 96 ? -2.901 -1.901 -7.280 1.00 96.81 96 ASP A C 1
ATOM 673 O O . ASP A 1 96 ? -3.652 -1.856 -6.308 1.00 96.81 96 ASP A O 1
ATOM 677 N N . ARG A 1 97 ? -1.969 -2.849 -7.398 1.00 96.31 97 ARG A N 1
ATOM 678 C CA . ARG A 1 97 ? -1.803 -3.919 -6.418 1.00 96.31 97 ARG A CA 1
ATOM 679 C C . ARG A 1 97 ? -1.408 -3.417 -5.029 1.00 96.31 97 ARG A C 1
ATOM 681 O O . ARG A 1 97 ? -1.961 -3.888 -4.035 1.00 96.31 97 ARG A O 1
ATOM 688 N N . ILE A 1 98 ? -0.462 -2.477 -4.940 1.00 96.38 98 ILE A N 1
ATOM 689 C CA . ILE A 1 98 ? -0.075 -1.864 -3.660 1.00 96.38 98 ILE A CA 1
ATOM 690 C C . ILE A 1 98 ? -1.273 -1.143 -3.035 1.00 96.38 98 ILE A C 1
ATOM 692 O O . ILE A 1 98 ? -1.500 -1.281 -1.833 1.00 96.38 98 ILE A O 1
ATOM 696 N N . ARG A 1 99 ? -2.052 -0.412 -3.843 1.00 96.56 99 ARG A N 1
ATOM 697 C CA . ARG A 1 99 ? -3.261 0.286 -3.393 1.00 96.56 99 ARG A CA 1
ATOM 698 C C . ARG A 1 99 ? -4.309 -0.688 -2.859 1.00 96.56 99 ARG A C 1
ATOM 700 O O . ARG A 1 99 ? -4.735 -0.527 -1.721 1.00 96.56 99 ARG A O 1
ATOM 707 N N . SER A 1 100 ? -4.674 -1.719 -3.620 1.00 96.69 100 SER A N 1
ATOM 708 C CA . SER A 1 100 ? -5.673 -2.702 -3.182 1.00 96.69 100 SER A CA 1
ATOM 709 C C . SER A 1 100 ? -5.249 -3.423 -1.900 1.00 96.69 100 SER A C 1
ATOM 711 O O . SER A 1 100 ? -6.065 -3.611 -1.001 1.00 96.69 100 SER A O 1
ATOM 713 N N . ALA A 1 101 ? -3.965 -3.778 -1.772 1.00 95.62 101 ALA A N 1
ATOM 714 C CA . ALA A 1 101 ? -3.442 -4.381 -0.547 1.00 95.62 101 ALA A CA 1
ATOM 715 C C . ALA A 1 101 ? -3.520 -3.416 0.650 1.00 95.62 101 ALA A C 1
ATOM 717 O O . ALA A 1 101 ? -3.959 -3.809 1.731 1.00 95.62 101 ALA A O 1
ATOM 718 N N . ALA A 1 102 ? -3.141 -2.148 0.458 1.00 95.00 102 ALA A N 1
ATOM 719 C CA . ALA A 1 102 ? -3.229 -1.109 1.483 1.00 95.00 102 ALA A CA 1
ATOM 720 C C . ALA A 1 102 ? -4.671 -0.890 1.970 1.00 95.00 102 ALA A C 1
ATOM 722 O O . ALA A 1 102 ? -4.911 -0.830 3.177 1.00 95.00 102 ALA A O 1
ATOM 723 N N . GLU A 1 103 ? -5.628 -0.804 1.045 1.00 94.50 103 GLU A N 1
ATOM 724 C CA . GLU A 1 103 ? -7.052 -0.606 1.341 1.00 94.50 103 GLU A CA 1
ATOM 725 C C . GLU A 1 103 ? -7.681 -1.808 2.051 1.00 94.50 103 GLU A C 1
ATOM 727 O O . GLU A 1 103 ? -8.515 -1.626 2.939 1.00 94.50 103 GLU A O 1
ATOM 732 N N . ALA A 1 104 ? -7.247 -3.023 1.704 1.00 94.44 104 ALA A N 1
ATOM 733 C CA . ALA A 1 104 ? -7.663 -4.264 2.352 1.00 94.44 104 ALA A CA 1
ATOM 734 C C . ALA A 1 104 ? -6.972 -4.516 3.708 1.00 94.44 104 ALA A C 1
ATOM 736 O O . ALA A 1 104 ? -7.213 -5.546 4.338 1.00 94.44 104 ALA A O 1
ATOM 737 N N . GLY A 1 105 ? -6.067 -3.629 4.142 1.00 93.81 105 GLY A N 1
ATOM 738 C CA . GLY A 1 105 ? -5.281 -3.806 5.366 1.00 93.81 105 GLY A CA 1
ATOM 739 C C . GLY A 1 105 ? -4.260 -4.947 5.293 1.00 93.81 105 GLY A C 1
ATOM 740 O O . GLY A 1 105 ? -3.753 -5.406 6.321 1.00 93.81 105 GLY A O 1
ATOM 741 N N . GLN A 1 106 ? -3.943 -5.420 4.088 1.00 94.38 106 GLN A N 1
ATOM 742 C CA . GLN A 1 106 ? -3.007 -6.509 3.854 1.00 94.38 106 GLN A CA 1
ATOM 743 C C . GLN A 1 106 ? -1.576 -5.987 3.816 1.00 94.38 106 GLN A C 1
ATOM 745 O O . GLN A 1 106 ? -1.226 -5.118 3.021 1.00 94.38 106 GLN A O 1
ATOM 750 N N . ARG A 1 107 ? -0.711 -6.577 4.644 1.00 90.75 107 ARG A N 1
ATOM 751 C CA . ARG A 1 107 ? 0.723 -6.280 4.612 1.00 90.75 107 ARG A CA 1
ATOM 752 C C . ARG A 1 107 ? 1.334 -6.888 3.358 1.00 90.75 107 ARG A C 1
ATOM 754 O O . ARG A 1 107 ? 1.502 -8.098 3.301 1.00 90.75 107 ARG A O 1
ATOM 761 N N . ILE A 1 108 ? 1.718 -6.034 2.418 1.00 92.06 108 ILE A N 1
ATOM 762 C CA . ILE A 1 108 ? 2.477 -6.424 1.231 1.00 92.06 108 ILE A CA 1
ATOM 763 C C . ILE A 1 108 ? 3.898 -5.867 1.299 1.00 92.06 108 ILE A C 1
ATOM 765 O O . ILE A 1 108 ? 4.141 -4.781 1.837 1.00 92.06 108 ILE A O 1
ATOM 769 N N . ARG A 1 109 ? 4.863 -6.627 0.791 1.00 92.06 109 ARG A N 1
ATOM 770 C CA . ARG A 1 109 ? 6.254 -6.195 0.652 1.00 92.06 109 ARG A CA 1
ATOM 771 C C . ARG A 1 109 ? 6.529 -5.790 -0.790 1.00 92.06 109 ARG A C 1
ATOM 773 O O . ARG A 1 109 ? 6.008 -6.385 -1.728 1.00 92.06 109 ARG A O 1
ATOM 780 N N . SER A 1 110 ? 7.387 -4.785 -0.971 1.00 90.62 110 SER A N 1
ATOM 781 C CA . SER A 1 110 ? 7.732 -4.287 -2.309 1.00 90.62 110 SER A CA 1
ATOM 782 C C . SER A 1 110 ? 8.342 -5.381 -3.190 1.00 90.62 110 SER A C 1
ATOM 784 O O . SER A 1 110 ? 8.075 -5.400 -4.389 1.00 90.62 110 SER A O 1
ATOM 786 N N . TYR A 1 111 ? 9.118 -6.302 -2.607 1.00 93.50 111 TYR A N 1
ATOM 787 C CA . TYR A 1 111 ? 9.682 -7.436 -3.339 1.00 93.50 111 TYR A CA 1
ATOM 788 C C . TYR A 1 111 ? 8.604 -8.374 -3.906 1.00 93.50 111 TYR A C 1
ATOM 790 O O . TYR A 1 111 ? 8.758 -8.840 -5.027 1.00 93.50 111 TYR A O 1
ATOM 798 N N . GLU A 1 112 ? 7.500 -8.622 -3.191 1.00 93.56 112 GLU A N 1
ATOM 799 C CA . GLU A 1 112 ? 6.433 -9.530 -3.649 1.00 93.56 112 GLU A CA 1
ATOM 800 C C . GLU A 1 112 ? 5.737 -8.971 -4.891 1.00 93.56 112 GLU A C 1
ATOM 802 O O . GLU A 1 112 ? 5.441 -9.700 -5.833 1.00 93.56 112 GLU A O 1
ATOM 807 N N . VAL A 1 113 ? 5.519 -7.653 -4.911 1.00 94.31 113 VAL A N 1
ATOM 808 C CA . VAL A 1 113 ? 4.963 -6.952 -6.074 1.00 94.31 113 VAL A CA 1
ATOM 809 C C . VAL A 1 113 ? 5.953 -6.964 -7.234 1.00 94.31 113 VAL A C 1
ATOM 811 O O . VAL A 1 113 ? 5.550 -7.176 -8.370 1.00 94.31 113 VAL A O 1
ATOM 814 N N . ALA A 1 114 ? 7.243 -6.756 -6.962 1.00 93.94 114 ALA A N 1
ATOM 815 C CA . ALA A 1 114 ? 8.274 -6.743 -7.993 1.00 93.94 114 ALA A CA 1
ATOM 816 C C . ALA A 1 114 ? 8.447 -8.120 -8.659 1.00 93.94 114 ALA A C 1
ATOM 818 O O . ALA A 1 114 ? 8.514 -8.193 -9.885 1.00 93.94 114 ALA A O 1
ATOM 819 N N . LEU A 1 115 ? 8.451 -9.196 -7.863 1.00 92.88 115 LEU A N 1
ATOM 820 C CA . LEU A 1 115 ? 8.544 -10.575 -8.349 1.00 92.88 115 LEU A CA 1
ATOM 821 C C . LEU A 1 115 ? 7.399 -10.920 -9.301 1.00 92.88 115 LEU A C 1
ATOM 823 O O . LEU A 1 115 ? 7.639 -11.479 -10.364 1.00 92.88 115 LEU A O 1
ATOM 827 N N . ASP A 1 116 ? 6.174 -10.521 -8.963 1.00 90.50 116 ASP A N 1
ATOM 828 C CA . ASP A 1 116 ? 4.997 -10.790 -9.794 1.00 90.50 116 ASP A CA 1
ATOM 829 C C . ASP A 1 116 ? 4.961 -9.951 -11.090 1.00 90.50 116 ASP A C 1
ATOM 831 O O . ASP A 1 116 ? 4.096 -10.153 -11.941 1.00 90.50 116 ASP A O 1
ATOM 835 N N . LEU A 1 117 ? 5.896 -9.010 -11.245 1.00 91.94 117 LEU A N 1
ATOM 836 C CA . LEU A 1 117 ? 6.084 -8.176 -12.432 1.00 91.94 117 LEU A CA 1
ATOM 837 C C . LEU A 1 117 ? 7.393 -8.492 -13.174 1.00 91.94 117 LEU A C 1
ATOM 839 O O . LEU A 1 117 ? 7.769 -7.727 -14.067 1.00 91.94 117 LEU A O 1
ATOM 843 N N . ASP A 1 118 ? 8.101 -9.565 -12.807 1.00 91.38 118 ASP A N 1
ATOM 844 C CA . ASP A 1 118 ? 9.438 -9.931 -13.302 1.00 91.38 118 ASP A CA 1
ATOM 845 C C . ASP A 1 118 ? 10.452 -8.780 -13.218 1.00 91.38 118 ASP A C 1
ATOM 847 O O . ASP A 1 118 ? 11.222 -8.500 -14.141 1.00 91.38 118 ASP A O 1
ATOM 851 N N . LEU A 1 119 ? 10.441 -8.079 -12.085 1.00 91.62 119 LEU A N 1
ATOM 852 C CA . LEU A 1 119 ? 11.401 -7.037 -11.751 1.00 91.62 119 LEU A CA 1
ATOM 853 C C . LEU A 1 119 ? 12.136 -7.397 -10.460 1.00 91.62 119 LEU A C 1
ATOM 855 O O . LEU A 1 119 ? 11.566 -7.909 -9.501 1.00 91.62 119 LEU A O 1
ATOM 859 N N . SER A 1 120 ? 13.418 -7.044 -10.397 1.00 95.06 120 SER A N 1
ATOM 860 C CA . SER A 1 120 ? 14.112 -6.965 -9.111 1.00 95.06 120 SER A CA 1
ATOM 861 C C . SER A 1 120 ? 13.476 -5.869 -8.249 1.00 95.06 120 SER A C 1
ATOM 863 O O . SER A 1 120 ? 13.113 -4.811 -8.770 1.00 95.06 120 SER A O 1
ATOM 865 N N . GLU A 1 121 ? 13.406 -6.078 -6.931 1.00 95.19 121 GLU A N 1
ATOM 866 C CA . GLU A 1 121 ? 12.886 -5.093 -5.972 1.00 95.19 121 GLU A CA 1
ATOM 867 C C . GLU A 1 121 ? 13.539 -3.712 -6.139 1.00 95.19 121 GLU A C 1
ATOM 869 O O . GLU A 1 121 ? 12.841 -2.699 -6.207 1.00 95.19 121 GLU A O 1
ATOM 874 N N . PHE A 1 122 ? 14.868 -3.664 -6.285 1.00 96.00 122 PHE A N 1
ATOM 875 C CA . PHE A 1 122 ? 15.607 -2.412 -6.474 1.00 96.00 122 PHE A CA 1
ATOM 876 C C . PHE A 1 122 ? 15.237 -1.710 -7.784 1.00 96.00 122 PHE A C 1
ATOM 878 O O . PHE A 1 122 ? 15.078 -0.487 -7.820 1.00 96.00 122 PHE A O 1
ATOM 885 N N . HIS A 1 123 ? 15.078 -2.480 -8.864 1.00 95.50 123 HIS A N 1
ATOM 886 C CA . HIS A 1 123 ? 14.703 -1.936 -10.166 1.00 95.50 123 HIS A CA 1
ATOM 887 C C . HIS A 1 123 ? 13.273 -1.385 -10.131 1.00 95.50 123 HIS A C 1
ATOM 889 O O . HIS A 1 123 ? 13.045 -0.248 -10.548 1.00 95.50 123 HIS A O 1
ATOM 895 N N . PHE A 1 124 ? 12.340 -2.148 -9.560 1.00 96.50 124 PHE A N 1
ATOM 896 C CA . PHE A 1 124 ? 10.960 -1.726 -9.362 1.00 96.50 124 PHE A CA 1
ATOM 897 C C . PHE A 1 124 ? 10.880 -0.447 -8.526 1.00 96.50 124 PHE A C 1
ATOM 899 O O . PHE A 1 124 ? 10.273 0.520 -8.970 1.00 96.50 124 PHE A O 1
ATOM 906 N N . ALA A 1 125 ? 11.546 -0.385 -7.371 1.00 96.12 125 ALA A N 1
ATOM 907 C CA . ALA A 1 125 ? 11.507 0.793 -6.507 1.00 96.12 125 ALA A CA 1
ATOM 908 C C . ALA A 1 125 ? 12.032 2.060 -7.204 1.00 96.12 125 ALA A C 1
ATOM 910 O O . ALA A 1 125 ? 11.448 3.136 -7.049 1.00 96.12 125 ALA A O 1
ATOM 911 N N . ARG A 1 126 ? 13.104 1.938 -8.002 1.00 96.56 126 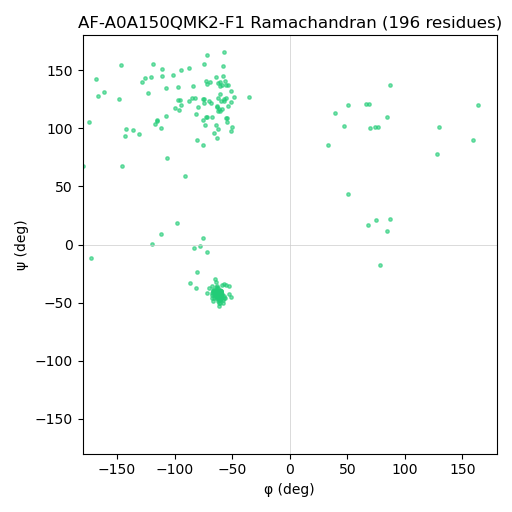ARG A N 1
ATOM 912 C CA . ARG A 1 126 ? 13.668 3.058 -8.770 1.00 96.56 126 ARG A CA 1
ATOM 913 C C . ARG A 1 126 ? 12.709 3.541 -9.856 1.00 96.56 126 ARG A C 1
ATOM 915 O O . ARG A 1 126 ? 12.462 4.741 -9.950 1.00 96.56 126 ARG A O 1
ATOM 922 N N . LEU A 1 127 ? 12.163 2.620 -10.649 1.00 96.38 127 LEU A N 1
ATOM 923 C CA . LEU A 1 127 ? 11.212 2.942 -11.714 1.00 96.38 127 LEU A CA 1
ATOM 924 C C . LEU A 1 127 ? 9.902 3.510 -11.163 1.00 96.38 127 LEU A C 1
ATOM 926 O O . LEU A 1 127 ? 9.397 4.502 -11.675 1.00 96.38 127 LEU A O 1
ATOM 930 N N . PHE A 1 128 ? 9.385 2.921 -10.087 1.00 96.81 128 PHE A N 1
ATOM 931 C CA . PHE A 1 128 ? 8.171 3.368 -9.416 1.00 96.81 128 PHE A CA 1
ATOM 932 C C . PHE A 1 128 ? 8.324 4.801 -8.903 1.00 96.81 128 PHE A C 1
ATOM 934 O O . PHE A 1 128 ? 7.465 5.642 -9.152 1.00 96.81 128 PHE A O 1
ATOM 941 N N . ARG A 1 129 ? 9.457 5.116 -8.260 1.00 96.25 129 ARG A N 1
ATOM 942 C CA . ARG A 1 129 ? 9.749 6.484 -7.817 1.00 96.25 129 ARG A CA 1
ATOM 943 C C . ARG A 1 129 ? 9.899 7.457 -8.982 1.00 96.25 129 ARG A C 1
ATOM 945 O O . ARG A 1 129 ? 9.423 8.580 -8.874 1.00 96.25 129 ARG A O 1
ATOM 952 N N . ALA A 1 130 ? 10.539 7.048 -10.074 1.00 95.00 130 ALA A N 1
ATOM 953 C CA . ALA A 1 130 ? 10.662 7.888 -11.262 1.00 95.00 130 ALA A CA 1
ATOM 954 C C . ALA A 1 130 ? 9.296 8.178 -11.913 1.00 95.00 130 ALA A C 1
ATOM 956 O O . ALA A 1 130 ? 9.075 9.288 -12.382 1.00 95.00 130 ALA A O 1
ATOM 957 N N . ALA A 1 131 ? 8.378 7.207 -11.905 1.00 94.19 131 ALA A N 1
ATOM 958 C CA . ALA A 1 131 ? 7.052 7.341 -12.505 1.00 94.19 131 ALA A CA 1
ATOM 959 C C . ALA A 1 131 ? 6.031 8.072 -11.612 1.00 94.19 131 ALA A C 1
ATOM 961 O O . ALA A 1 131 ? 5.209 8.826 -12.124 1.00 94.19 131 ALA A O 1
ATOM 962 N N . PHE A 1 132 ? 6.059 7.853 -10.291 1.00 93.88 132 PHE A N 1
ATOM 963 C CA . PHE A 1 132 ? 5.019 8.325 -9.358 1.00 93.88 132 PHE A CA 1
ATOM 964 C C . PHE A 1 132 ? 5.528 9.288 -8.273 1.00 93.88 132 PHE A C 1
ATOM 966 O O . PHE A 1 132 ? 4.762 9.706 -7.410 1.00 93.88 132 PHE A O 1
ATOM 973 N N . GLY A 1 133 ? 6.822 9.617 -8.261 1.00 94.38 133 GLY A N 1
ATOM 974 C CA . GLY A 1 133 ? 7.440 10.563 -7.322 1.00 94.38 133 GLY A CA 1
ATOM 975 C C . GLY A 1 133 ? 7.733 10.014 -5.917 1.00 94.38 133 GLY A C 1
ATOM 976 O O . GLY A 1 133 ? 8.572 10.566 -5.204 1.00 94.38 133 GLY A O 1
ATOM 977 N N . LEU A 1 134 ? 7.111 8.901 -5.521 1.00 94.06 134 LEU A N 1
ATOM 978 C CA . LEU A 1 134 ? 7.232 8.287 -4.191 1.00 94.06 134 LEU A CA 1
ATOM 979 C C . LEU A 1 134 ? 7.815 6.875 -4.284 1.00 94.06 134 LEU A C 1
ATOM 981 O O . LEU A 1 134 ? 7.680 6.213 -5.305 1.00 94.06 134 LEU A O 1
ATOM 985 N N . SER A 1 135 ? 8.452 6.377 -3.220 1.00 94.44 135 SER A N 1
ATOM 986 C CA . SER A 1 135 ? 8.843 4.960 -3.171 1.00 94.44 135 SER A CA 1
ATOM 987 C C . SER A 1 135 ? 7.621 4.059 -2.915 1.00 94.44 135 SER A C 1
ATOM 989 O O . SER A 1 135 ? 6.665 4.517 -2.282 1.00 94.44 135 SER A O 1
ATOM 991 N N . PRO A 1 136 ? 7.644 2.773 -3.324 1.00 95.19 136 PRO A N 1
ATOM 992 C CA . PRO A 1 136 ? 6.522 1.849 -3.118 1.00 95.19 136 PRO A CA 1
ATOM 993 C C . PRO A 1 136 ? 6.040 1.761 -1.662 1.00 95.19 136 PRO A C 1
ATOM 995 O O . PRO A 1 136 ? 4.841 1.791 -1.399 1.00 95.19 136 PRO A O 1
ATOM 998 N N . HIS A 1 137 ? 6.971 1.713 -0.702 1.00 94.25 137 HIS A N 1
ATOM 999 C CA . HIS A 1 137 ? 6.635 1.673 0.725 1.00 94.25 137 HIS A CA 1
ATOM 1000 C C . HIS A 1 137 ? 5.983 2.976 1.201 1.00 94.25 137 HIS A C 1
ATOM 1002 O O . HIS A 1 137 ? 5.059 2.950 2.010 1.00 94.25 137 HIS A O 1
ATOM 1008 N N . VAL A 1 138 ? 6.475 4.130 0.741 1.00 94.19 138 VAL A N 1
ATOM 1009 C CA . VAL A 1 138 ? 5.876 5.418 1.112 1.00 94.19 138 VAL A CA 1
ATOM 1010 C C . VAL A 1 138 ? 4.468 5.507 0.540 1.00 94.19 138 VAL A C 1
ATOM 1012 O O . VAL A 1 138 ? 3.549 5.802 1.289 1.00 94.19 138 VAL A O 1
ATOM 1015 N N . TYR A 1 139 ? 4.286 5.152 -0.733 1.00 96.00 139 TYR A N 1
ATOM 1016 C CA . TYR A 1 139 ? 2.975 5.117 -1.375 1.00 96.00 139 TYR A CA 1
ATOM 1017 C C . TYR A 1 139 ? 1.979 4.203 -0.640 1.00 96.00 139 TYR A C 1
ATOM 1019 O O . TYR A 1 139 ? 0.853 4.614 -0.380 1.00 96.00 139 TYR A O 1
ATOM 1027 N N . TYR A 1 140 ? 2.402 3.002 -0.233 1.00 95.81 140 TYR A N 1
ATOM 1028 C CA . TYR A 1 140 ? 1.580 2.091 0.572 1.00 95.81 140 TYR A CA 1
ATOM 1029 C C . TYR A 1 140 ? 1.098 2.733 1.886 1.00 95.81 140 TYR A C 1
ATOM 1031 O O . TYR A 1 140 ? -0.080 2.639 2.231 1.00 95.81 140 TYR A O 1
ATOM 1039 N N . ASP A 1 141 ? 1.992 3.409 2.613 1.00 94.56 141 ASP A N 1
ATOM 1040 C CA . ASP A 1 141 ? 1.636 4.106 3.853 1.00 94.56 141 ASP A CA 1
ATOM 1041 C C . ASP A 1 141 ? 0.683 5.288 3.613 1.00 94.56 141 ASP A C 1
ATOM 1043 O O . ASP A 1 141 ? -0.219 5.496 4.424 1.00 94.56 141 ASP A O 1
ATOM 1047 N N . GLU A 1 142 ? 0.874 6.053 2.531 1.00 94.88 142 GLU A N 1
ATOM 1048 C CA . GLU A 1 142 ? -0.020 7.164 2.169 1.00 94.88 142 GLU A CA 1
ATOM 1049 C C . GLU A 1 142 ? -1.438 6.652 1.897 1.00 94.88 142 GLU A C 1
ATOM 1051 O O . GLU A 1 142 ? -2.391 7.144 2.496 1.00 94.88 142 GLU A O 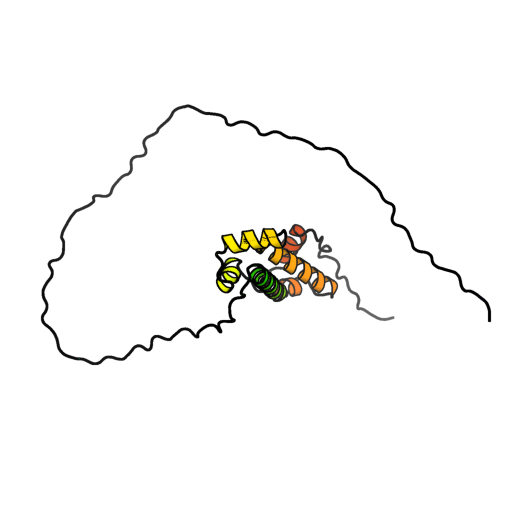1
ATOM 1056 N N . VAL A 1 143 ? -1.587 5.591 1.093 1.00 95.38 143 VAL A N 1
ATOM 1057 C CA . VAL A 1 143 ? -2.903 4.993 0.806 1.00 95.38 143 VAL A CA 1
ATOM 1058 C C . VAL A 1 143 ? -3.570 4.483 2.089 1.00 95.38 143 VAL A C 1
ATOM 1060 O O . VAL A 1 143 ? -4.767 4.692 2.298 1.00 95.38 143 VAL A O 1
ATOM 1063 N N . ARG A 1 144 ? -2.809 3.866 3.006 1.00 95.00 144 ARG A N 1
ATOM 1064 C CA . ARG A 1 144 ? -3.343 3.452 4.318 1.00 95.00 144 ARG A CA 1
ATOM 1065 C C . ARG A 1 144 ? -3.807 4.639 5.152 1.00 95.00 144 ARG A C 1
ATOM 1067 O O . ARG A 1 144 ? -4.841 4.540 5.810 1.00 95.00 144 ARG A O 1
ATOM 1074 N N . ALA A 1 145 ? -3.064 5.743 5.136 1.00 94.94 145 ALA A N 1
ATOM 1075 C CA . ALA A 1 145 ? -3.430 6.959 5.852 1.00 94.94 145 ALA A CA 1
ATOM 1076 C C . ALA A 1 145 ? -4.688 7.607 5.252 1.00 94.94 145 ALA A C 1
ATOM 1078 O O . ALA A 1 145 ? -5.590 7.990 5.995 1.00 94.94 145 ALA A O 1
ATOM 1079 N N . GLU A 1 146 ? -4.794 7.680 3.926 1.00 94.69 146 GLU A N 1
ATOM 1080 C CA . GLU A 1 146 ? -5.983 8.177 3.225 1.00 94.69 146 GLU A CA 1
ATOM 1081 C C . GLU A 1 146 ? -7.222 7.337 3.547 1.00 94.69 146 GLU A C 1
ATOM 1083 O O . GLU A 1 146 ? -8.258 7.884 3.939 1.00 94.69 146 GLU A O 1
ATOM 1088 N N . ARG A 1 147 ? -7.109 6.004 3.468 1.00 95.56 147 ARG A N 1
ATOM 1089 C CA . ARG A 1 147 ? -8.218 5.096 3.786 1.00 95.56 147 ARG A CA 1
ATOM 1090 C C . ARG A 1 147 ? -8.617 5.177 5.256 1.00 95.56 147 ARG A C 1
ATOM 1092 O O . ARG A 1 147 ? -9.808 5.206 5.555 1.00 95.56 147 ARG A O 1
ATOM 1099 N N . ALA A 1 148 ? -7.649 5.267 6.167 1.00 94.94 148 ALA A N 1
ATOM 1100 C CA . ALA A 1 148 ? -7.908 5.486 7.586 1.00 94.94 148 ALA A CA 1
ATOM 1101 C C . ALA A 1 148 ? -8.694 6.779 7.833 1.00 94.94 148 ALA A C 1
ATOM 1103 O O . ALA A 1 148 ? -9.700 6.757 8.535 1.00 94.94 148 ALA A O 1
ATOM 1104 N N . ARG A 1 149 ? -8.273 7.894 7.220 1.00 94.50 149 ARG A N 1
ATOM 1105 C CA . ARG A 1 149 ? -8.978 9.181 7.320 1.00 94.50 149 ARG A CA 1
ATOM 1106 C C . ARG A 1 149 ? -10.400 9.087 6.779 1.00 94.50 149 ARG A C 1
ATOM 1108 O O . ARG A 1 149 ? -11.291 9.690 7.360 1.00 94.50 149 ARG A O 1
ATOM 1115 N N . ALA A 1 150 ? -10.616 8.351 5.687 1.00 94.75 150 ALA A N 1
ATOM 1116 C CA . ALA A 1 150 ? -11.956 8.117 5.156 1.00 94.75 150 ALA A CA 1
ATOM 1117 C C . ALA A 1 150 ? -12.843 7.382 6.166 1.00 94.75 150 ALA A C 1
ATOM 1119 O O . ALA A 1 150 ? -13.899 7.888 6.513 1.00 94.75 150 ALA A O 1
ATOM 1120 N N . LEU A 1 151 ? -12.366 6.269 6.725 1.00 94.44 151 LEU A N 1
ATOM 1121 C CA . LEU A 1 151 ? -13.133 5.494 7.703 1.00 94.44 151 LEU A CA 1
ATOM 1122 C C . LEU A 1 151 ? -13.421 6.277 8.993 1.00 94.44 151 LEU A C 1
ATOM 1124 O O . LEU A 1 151 ? -14.501 6.149 9.556 1.00 94.44 151 LEU A O 1
ATOM 1128 N N . LEU A 1 152 ? -12.476 7.098 9.457 1.00 94.25 152 LEU A N 1
ATOM 1129 C CA . LEU A 1 152 ? -12.692 7.967 10.618 1.00 94.25 152 LEU A CA 1
ATOM 1130 C C . LEU A 1 152 ? -13.742 9.049 10.333 1.00 94.25 152 LEU A C 1
ATOM 1132 O O . LEU A 1 152 ? -14.569 9.334 11.192 1.00 94.25 152 LEU A O 1
ATOM 1136 N N . ARG A 1 153 ? -13.741 9.626 9.123 1.00 94.56 153 ARG A N 1
ATOM 1137 C CA . ARG A 1 153 ? -14.779 10.575 8.684 1.00 94.56 153 ARG A CA 1
ATOM 1138 C C . ARG A 1 153 ? -16.157 9.924 8.573 1.00 94.56 153 ARG A C 1
ATOM 1140 O O . ARG A 1 153 ? -17.146 10.598 8.824 1.00 94.56 153 ARG A O 1
ATOM 1147 N N . ASP A 1 154 ? -16.209 8.630 8.271 1.00 94.75 154 ASP A N 1
ATOM 1148 C CA . ASP A 1 154 ? -17.444 7.837 8.254 1.00 94.75 154 ASP A CA 1
ATOM 1149 C C . ASP A 1 154 ? -17.945 7.479 9.676 1.00 94.75 154 ASP A C 1
ATOM 1151 O O . ASP A 1 154 ? -18.906 6.727 9.824 1.00 94.75 154 ASP A O 1
ATOM 1155 N N . GLY A 1 155 ? -17.300 7.993 10.734 1.00 94.25 155 GLY A N 1
ATOM 1156 C CA . GLY A 1 155 ? -17.732 7.833 12.126 1.00 94.25 155 GLY A CA 1
ATOM 1157 C C . GLY A 1 155 ? -17.265 6.541 12.801 1.00 94.25 155 GLY A C 1
ATOM 1158 O O . GLY A 1 155 ? -17.738 6.204 13.885 1.00 94.25 155 GLY A O 1
ATOM 1159 N N . LEU A 1 156 ? -16.341 5.791 12.193 1.00 95.62 156 LEU A N 1
ATOM 1160 C CA . LEU A 1 156 ? -15.838 4.569 12.813 1.00 95.62 156 LEU A CA 1
ATOM 1161 C C . LEU A 1 156 ? -14.912 4.846 13.997 1.00 95.62 156 LEU A C 1
ATOM 1163 O O . LEU A 1 156 ? -14.003 5.671 13.926 1.00 95.62 156 LEU A O 1
ATOM 1167 N N . ALA A 1 157 ? -15.057 4.031 15.043 1.00 95.12 157 ALA A N 1
ATOM 1168 C CA . ALA A 1 157 ? -14.150 4.035 16.181 1.00 95.12 157 ALA A CA 1
ATOM 1169 C C . ALA A 1 157 ? -12.707 3.701 15.761 1.00 95.12 157 ALA A C 1
ATOM 1171 O O . ALA A 1 157 ? -12.463 2.772 14.985 1.00 95.12 157 ALA A O 1
ATOM 1172 N N . GLU A 1 158 ? -11.726 4.393 16.346 1.00 93.62 158 GLU A N 1
ATOM 1173 C CA . GLU A 1 158 ? -10.304 4.231 16.005 1.00 93.62 158 GLU A CA 1
ATOM 1174 C C . GLU A 1 158 ? -9.801 2.786 16.116 1.00 93.62 158 GLU A C 1
ATOM 1176 O O . GLU A 1 158 ? -8.959 2.358 15.326 1.00 93.62 158 GLU A O 1
ATOM 1181 N N . GLY A 1 159 ? -10.313 2.020 17.085 1.00 95.44 159 GLY A N 1
ATOM 1182 C CA . GLY A 1 159 ? -9.979 0.604 17.248 1.00 95.44 159 GLY A CA 1
ATOM 1183 C C . GLY A 1 159 ? -10.412 -0.251 16.063 1.00 95.44 159 GLY A C 1
ATOM 1184 O O . GLY A 1 159 ? -9.647 -1.100 15.604 1.00 95.44 159 GLY A O 1
ATOM 1185 N N . GLU A 1 160 ? -11.595 0.017 15.519 1.00 95.44 160 GLU A N 1
ATOM 1186 C CA . GLU A 1 160 ? -12.108 -0.679 14.343 1.00 95.44 160 GLU A CA 1
ATOM 1187 C C . GLU A 1 160 ? -11.351 -0.250 13.080 1.00 95.44 160 GLU A C 1
ATOM 1189 O O . GLU A 1 160 ? -10.931 -1.095 12.286 1.00 95.44 160 GLU A O 1
ATOM 1194 N N . VAL A 1 161 ? -11.071 1.049 12.928 1.00 96.19 161 VAL A N 1
ATOM 1195 C CA . VAL A 1 161 ? -10.254 1.558 11.815 1.00 96.19 161 VAL A CA 1
ATOM 1196 C C . VAL A 1 161 ? -8.854 0.945 11.834 1.00 96.19 161 VAL A C 1
ATOM 1198 O O . VAL A 1 161 ? -8.369 0.485 10.800 1.00 96.19 161 VAL A O 1
ATOM 1201 N N . ALA A 1 162 ? -8.211 0.871 13.002 1.00 95.56 162 ALA A N 1
ATOM 1202 C CA . ALA A 1 162 ? -6.894 0.260 13.141 1.00 95.56 162 ALA A CA 1
ATOM 1203 C C . ALA A 1 162 ? -6.904 -1.194 12.649 1.00 95.56 162 ALA A C 1
ATOM 1205 O O . ALA A 1 162 ? -6.044 -1.567 11.848 1.00 95.56 162 ALA A O 1
ATOM 1206 N N . ARG A 1 163 ? -7.910 -1.984 13.045 1.00 95.69 163 ARG A N 1
ATOM 1207 C CA . ARG A 1 163 ? -8.060 -3.378 12.603 1.00 95.69 163 ARG A CA 1
ATOM 1208 C C . ARG A 1 163 ? -8.270 -3.490 11.094 1.00 95.69 163 ARG A C 1
ATOM 1210 O O . ARG A 1 163 ? -7.589 -4.296 10.465 1.00 95.69 163 ARG A O 1
ATOM 1217 N N . ARG A 1 164 ? -9.139 -2.663 10.505 1.00 94.44 164 ARG A N 1
ATOM 1218 C CA . ARG A 1 164 ? -9.412 -2.665 9.052 1.00 94.44 164 ARG A CA 1
ATOM 1219 C C . ARG A 1 164 ? -8.196 -2.300 8.214 1.00 94.44 164 ARG A C 1
ATOM 1221 O O . ARG A 1 164 ? -7.997 -2.862 7.148 1.00 94.44 164 ARG A O 1
ATOM 1228 N N . ILE A 1 165 ? -7.360 -1.393 8.711 1.00 94.25 165 ILE A N 1
ATOM 1229 C CA . ILE A 1 165 ? -6.133 -0.962 8.031 1.00 94.25 165 ILE A CA 1
ATOM 1230 C C . ILE A 1 165 ? -4.964 -1.931 8.301 1.00 94.25 165 ILE A C 1
ATOM 1232 O O . ILE A 1 165 ? -3.877 -1.753 7.750 1.00 94.25 165 ILE A O 1
ATOM 1236 N N . GLY A 1 166 ? -5.141 -2.968 9.129 1.00 93.69 166 GLY A N 1
ATOM 1237 C CA . GLY A 1 166 ? -4.122 -3.992 9.404 1.00 93.69 166 GLY A CA 1
ATOM 1238 C C . GLY A 1 166 ? -3.149 -3.658 10.546 1.00 93.69 166 GLY A C 1
ATOM 1239 O O . GLY A 1 166 ? -2.027 -4.180 10.593 1.00 93.69 166 GLY A O 1
ATOM 1240 N N . PHE A 1 167 ? -3.540 -2.764 11.455 1.00 94.31 167 PHE A N 1
ATOM 1241 C CA . PHE A 1 167 ? -2.841 -2.484 12.711 1.00 94.31 167 PHE A CA 1
ATOM 1242 C C . PHE A 1 167 ? -3.427 -3.292 13.868 1.00 94.31 167 PHE A C 1
ATOM 1244 O O . PHE A 1 167 ? -4.614 -3.611 13.886 1.00 94.31 167 PHE A O 1
ATOM 1251 N N . ARG A 1 168 ? -2.587 -3.620 14.859 1.00 93.56 168 ARG A N 1
ATOM 1252 C CA . ARG A 1 168 ? -3.046 -4.335 16.059 1.00 93.56 168 ARG A CA 1
ATOM 1253 C C . ARG A 1 168 ? -3.559 -3.376 17.122 1.00 93.56 168 ARG A C 1
ATOM 1255 O O . ARG A 1 168 ? -4.455 -3.738 17.876 1.00 93.56 168 ARG A O 1
ATOM 1262 N N . ARG A 1 169 ? -2.974 -2.179 17.205 1.00 95.31 169 ARG A N 1
ATOM 1263 C CA . ARG A 1 169 ? -3.306 -1.176 18.221 1.00 95.31 169 ARG A CA 1
ATOM 1264 C C . ARG A 1 169 ? -3.668 0.171 17.587 1.00 95.31 1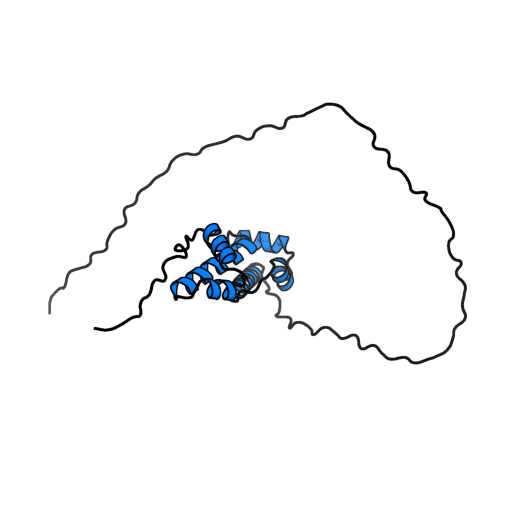69 ARG A C 1
ATOM 1266 O O . ARG A 1 169 ? -2.981 0.585 16.651 1.00 95.31 169 ARG A O 1
ATOM 1273 N N . PRO A 1 170 ? -4.640 0.915 18.153 1.00 94.06 170 PRO A N 1
ATOM 1274 C CA . PRO A 1 170 ? -4.950 2.284 17.729 1.00 94.06 170 PRO A CA 1
ATOM 1275 C C . PRO A 1 170 ? -3.722 3.201 17.719 1.00 94.06 170 PRO A C 1
ATOM 1277 O O . PRO A 1 170 ? -3.559 4.003 16.813 1.00 94.06 170 PRO A O 1
ATOM 1280 N N . ALA A 1 171 ? -2.787 3.032 18.661 1.00 95.31 171 ALA A N 1
ATOM 1281 C CA . ALA A 1 171 ? -1.554 3.821 18.709 1.00 95.31 171 ALA A CA 1
ATOM 1282 C C . ALA A 1 171 ? -0.711 3.741 17.416 1.00 95.31 171 ALA A C 1
ATOM 1284 O O . ALA A 1 171 ? -0.090 4.729 17.031 1.00 95.31 171 ALA A O 1
ATOM 1285 N N . GLU A 1 172 ? -0.705 2.597 16.721 1.00 94.50 172 GLU A N 1
ATOM 1286 C CA . GLU A 1 172 ? 0.004 2.450 15.440 1.00 94.50 172 GLU A CA 1
ATOM 1287 C C . GLU A 1 172 ? -0.678 3.254 14.324 1.00 94.50 172 GLU A C 1
ATOM 1289 O O . GLU A 1 172 ? -0.002 3.862 13.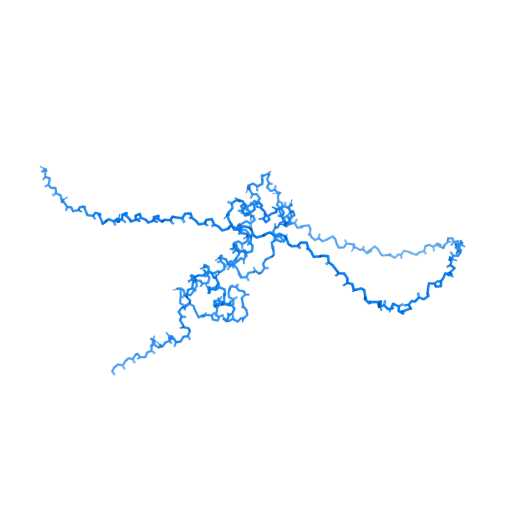494 1.00 94.50 172 GLU A O 1
ATOM 1294 N N . LEU A 1 173 ? -2.015 3.303 14.340 1.00 94.25 173 LEU A N 1
ATOM 1295 C CA . LEU A 1 173 ? -2.809 4.133 13.438 1.00 94.25 173 LEU A CA 1
ATOM 1296 C C . LEU A 1 173 ? -2.497 5.619 13.653 1.00 94.25 173 LEU A C 1
ATOM 1298 O O . LEU A 1 173 ? -2.230 6.331 12.686 1.00 94.25 173 LEU A O 1
ATOM 1302 N N . ARG A 1 174 ? -2.467 6.075 14.914 1.00 94.25 174 ARG A N 1
ATOM 1303 C CA . ARG A 1 174 ? -2.128 7.468 15.251 1.00 94.25 174 ARG A CA 1
ATOM 1304 C C . ARG A 1 174 ? -0.724 7.824 14.763 1.00 94.25 174 ARG A C 1
ATOM 1306 O O . ARG A 1 174 ? -0.557 8.828 14.083 1.00 94.25 174 ARG A O 1
ATOM 1313 N N . ALA A 1 175 ? 0.262 6.959 15.017 1.00 94.56 175 ALA A N 1
ATOM 1314 C CA . ALA A 1 175 ? 1.636 7.158 14.558 1.00 94.56 175 ALA A CA 1
ATOM 1315 C C . ALA A 1 175 ? 1.744 7.255 13.024 1.00 94.56 175 ALA A C 1
ATOM 1317 O O . ALA A 1 175 ? 2.477 8.106 12.514 1.00 94.56 175 ALA A O 1
ATOM 1318 N N . LEU A 1 176 ? 0.999 6.423 12.281 1.00 93.94 176 LEU A N 1
ATOM 1319 C CA . LEU A 1 176 ? 0.923 6.519 10.821 1.00 93.94 176 LEU A CA 1
ATOM 1320 C C . LEU A 1 176 ? 0.361 7.882 10.390 1.00 93.94 176 LEU A C 1
ATOM 1322 O O . LEU A 1 176 ? 0.960 8.553 9.552 1.00 93.94 176 LEU A O 1
ATOM 1326 N N . LEU A 1 177 ? -0.770 8.296 10.963 1.00 92.88 177 LEU A N 1
ATOM 1327 C CA . LEU A 1 177 ? -1.453 9.535 10.588 1.00 92.88 177 LEU A CA 1
ATOM 1328 C C . LEU A 1 177 ? -0.618 10.779 10.905 1.00 92.88 177 LEU A C 1
ATOM 1330 O O . LEU A 1 177 ? -0.484 11.643 10.034 1.00 92.88 177 LEU A O 1
ATOM 1334 N N . SER A 1 178 ? 0.024 10.819 12.077 1.00 91.44 178 SER A N 1
ATOM 1335 C CA . SER A 1 178 ? 0.961 11.883 12.451 1.00 91.44 178 SER A CA 1
ATOM 1336 C C . SER A 1 178 ? 2.145 11.957 11.487 1.00 91.44 178 SER A C 1
ATOM 1338 O O . SER A 1 178 ? 2.513 13.041 11.044 1.00 91.44 178 SER A O 1
ATOM 1340 N N . LYS A 1 179 ? 2.713 10.808 11.093 1.00 91.12 179 LYS A N 1
ATOM 1341 C CA . LYS A 1 179 ? 3.820 10.751 10.126 1.00 91.12 179 LYS A CA 1
ATOM 1342 C C . LYS A 1 179 ? 3.415 11.252 8.736 1.00 91.12 179 LYS A C 1
ATOM 1344 O O . LYS A 1 179 ? 4.257 11.791 8.025 1.00 91.12 179 LYS A O 1
ATOM 1349 N N . ARG A 1 180 ? 2.155 11.054 8.330 1.00 87.31 180 ARG A N 1
ATOM 1350 C CA . ARG A 1 180 ? 1.632 11.426 6.999 1.00 87.31 180 ARG A CA 1
ATOM 1351 C C . ARG A 1 180 ? 0.889 12.767 6.978 1.00 87.31 180 ARG A C 1
ATOM 1353 O O . ARG A 1 180 ? 0.109 13.027 6.065 1.00 87.31 180 ARG A O 1
ATOM 1360 N N . GLY A 1 181 ? 1.103 13.617 7.985 1.00 70.44 181 GLY A N 1
ATOM 1361 C CA . GLY A 1 181 ? 0.596 14.995 8.004 1.00 70.44 181 GLY A CA 1
ATOM 1362 C C . GLY A 1 181 ? -0.904 15.138 8.276 1.00 70.44 181 GLY A C 1
ATOM 1363 O O . GLY A 1 181 ? -1.487 16.154 7.920 1.00 70.44 181 GLY A O 1
ATOM 1364 N N . GLY A 1 182 ? -1.547 14.136 8.888 1.00 56.91 182 GLY A N 1
ATOM 1365 C CA . GLY A 1 182 ? -2.928 14.248 9.358 1.00 56.91 182 GLY A CA 1
ATOM 1366 C C . GLY A 1 182 ? -2.952 14.342 10.875 1.00 56.91 182 GLY A C 1
ATOM 1367 O O . GLY A 1 182 ? -2.647 13.355 11.543 1.00 56.91 182 GLY A O 1
ATOM 1368 N N . ALA A 1 183 ? -3.317 15.501 11.423 1.00 48.00 183 ALA A N 1
ATOM 1369 C CA . ALA A 1 183 ? -3.706 15.570 12.824 1.00 48.00 183 ALA A CA 1
ATOM 1370 C C . ALA A 1 183 ? -4.965 14.711 13.007 1.00 48.00 183 ALA A C 1
ATOM 1372 O O . ALA A 1 183 ? -5.980 14.924 12.345 1.00 48.00 183 ALA A O 1
ATOM 1373 N N . LEU A 1 184 ? -4.865 13.692 13.855 1.00 48.03 184 LEU A N 1
ATOM 1374 C CA . LEU A 1 184 ? -6.026 12.976 14.362 1.00 48.03 184 LEU A CA 1
ATOM 1375 C C . LEU A 1 184 ? -6.739 13.915 15.351 1.00 48.03 184 LEU A C 1
ATOM 1377 O O . LEU A 1 184 ? -6.029 14.551 16.138 1.00 48.03 184 LEU A O 1
ATOM 1381 N N . PRO A 1 185 ? -8.083 14.021 15.356 1.00 49.72 185 PRO A N 1
ATOM 1382 C CA . PRO A 1 185 ? -8.759 14.646 16.488 1.00 49.72 185 PRO A CA 1
ATOM 1383 C C . PRO A 1 185 ? -8.294 13.943 17.777 1.00 49.72 185 PRO A C 1
ATOM 1385 O O . PRO A 1 185 ? -8.104 12.721 17.760 1.00 49.72 185 PRO A O 1
ATOM 1388 N N . PRO A 1 186 ? -8.008 14.681 18.863 1.00 44.06 186 PRO A N 1
ATOM 1389 C CA . PRO A 1 186 ? -7.547 14.065 20.096 1.00 44.06 186 PRO A CA 1
ATOM 1390 C C . PRO A 1 186 ? -8.586 13.036 20.541 1.00 44.06 186 PRO A C 1
ATOM 1392 O O . PRO A 1 186 ? -9.771 13.335 20.656 1.00 44.06 186 PRO A O 1
ATOM 1395 N N . ALA A 1 187 ? -8.128 11.802 20.740 1.00 50.00 187 ALA A N 1
ATOM 1396 C CA . ALA A 1 187 ? -8.943 10.712 21.243 1.00 50.00 187 ALA A CA 1
ATOM 1397 C C . ALA A 1 187 ? -9.415 11.064 22.658 1.00 50.00 187 ALA A C 1
ATOM 1399 O O . ALA A 1 187 ? -8.684 10.831 23.620 1.00 50.00 187 ALA A O 1
ATOM 1400 N N . GLY A 1 188 ? -10.586 11.687 22.767 1.00 49.78 188 GLY A N 1
ATOM 1401 C CA . GLY A 1 188 ? -11.031 12.228 24.043 1.00 49.78 188 GLY A CA 1
ATOM 1402 C C . GLY A 1 188 ? -12.448 12.777 24.128 1.00 49.78 188 GLY A C 1
ATOM 1403 O O . GLY A 1 188 ? -12.863 12.988 25.252 1.00 49.78 188 GLY A O 1
ATOM 1404 N N . GLU A 1 189 ? -13.205 12.980 23.043 1.00 43.31 189 GLU A N 1
ATOM 1405 C CA . GLU A 1 189 ? -14.578 13.519 23.152 1.00 43.31 189 GLU A CA 1
ATOM 1406 C C . GLU A 1 189 ? -15.500 12.915 22.081 1.00 43.31 189 GLU A C 1
ATOM 1408 O O . GLU A 1 189 ? -15.960 13.572 21.154 1.00 43.31 189 GLU A O 1
ATOM 1413 N N . ALA A 1 190 ? -15.762 11.614 22.206 1.00 42.38 190 ALA A N 1
ATOM 1414 C CA . ALA A 1 190 ? -17.028 11.040 21.757 1.00 42.38 190 ALA A CA 1
ATOM 1415 C C . ALA A 1 190 ? -17.993 11.076 22.954 1.00 42.38 190 ALA A C 1
ATOM 1417 O O . ALA A 1 190 ? -18.420 10.038 23.452 1.00 42.38 190 ALA A O 1
ATOM 1418 N N . GLU A 1 191 ? -18.249 12.275 23.479 1.00 40.50 191 GLU A N 1
ATOM 1419 C CA . GLU A 1 191 ? -19.284 12.492 24.488 1.00 40.50 191 GLU A CA 1
ATOM 1420 C C . GLU A 1 191 ? -20.647 12.458 23.787 1.00 40.50 191 GLU A C 1
ATOM 1422 O O . GLU A 1 191 ? -20.995 13.332 22.994 1.00 40.50 191 GLU A O 1
ATOM 1427 N N . ALA A 1 192 ? -21.357 11.360 24.042 1.00 47.12 192 ALA A N 1
ATOM 1428 C CA . ALA A 1 192 ? -22.799 11.273 24.234 1.00 47.12 192 ALA A CA 1
ATOM 1429 C C . ALA A 1 192 ? -23.677 12.248 23.423 1.00 47.12 192 ALA A C 1
ATOM 1431 O O . ALA A 1 192 ? -24.162 13.259 23.923 1.00 47.12 192 ALA A O 1
ATOM 1432 N N . SER A 1 193 ? -24.005 11.852 22.195 1.00 46.19 193 SER A N 1
ATOM 1433 C CA . SER A 1 193 ? -25.269 12.238 21.565 1.00 46.19 193 SER A CA 1
ATOM 1434 C C . SER A 1 193 ? -26.180 11.012 21.556 1.00 46.19 193 SER A C 1
ATOM 1436 O O . SER A 1 193 ? -26.280 10.341 20.539 1.00 46.19 193 SER A O 1
ATOM 1438 N N . ASP A 1 194 ? -26.723 10.657 22.726 1.00 37.19 194 ASP A N 1
ATOM 1439 C CA . ASP A 1 194 ? -28.057 10.052 22.883 1.00 37.19 194 ASP A CA 1
ATOM 1440 C C . ASP A 1 194 ? -28.416 9.905 24.378 1.00 37.19 194 ASP A C 1
ATOM 1442 O O . ASP A 1 194 ? -27.857 9.072 25.088 1.00 37.19 194 ASP A O 1
ATOM 1446 N N . ALA A 1 195 ? -29.314 10.776 24.841 1.00 45.22 195 ALA A N 1
ATOM 1447 C CA . ALA A 1 195 ? -30.220 10.653 25.993 1.00 45.22 195 ALA A CA 1
ATOM 1448 C C . ALA A 1 195 ? -31.016 11.977 26.025 1.00 45.22 195 ALA A C 1
ATOM 1450 O O . ALA A 1 195 ? -30.627 12.935 26.682 1.00 45.22 195 ALA A O 1
ATOM 1451 N N . SER A 1 196 ? -31.871 12.230 25.034 1.00 41.03 196 SER A N 1
ATOM 1452 C CA . SER A 1 196 ? -33.303 11.898 25.051 1.00 41.03 196 SER A CA 1
ATOM 1453 C C . SER A 1 196 ? -34.047 12.364 26.307 1.00 41.03 196 SER A C 1
ATOM 1455 O O . SER A 1 196 ? -33.811 11.862 27.399 1.00 41.03 196 SER A O 1
ATOM 1457 N N . ALA A 1 197 ? -35.046 13.204 26.022 1.00 41.25 197 ALA A N 1
ATOM 1458 C CA . ALA A 1 197 ? -36.354 13.284 26.665 1.00 41.25 197 ALA A CA 1
ATOM 1459 C C . ALA A 1 197 ? -36.503 14.114 27.955 1.00 41.25 197 ALA A C 1
ATOM 1461 O O . ALA A 1 197 ? -36.135 13.684 29.041 1.00 41.25 197 ALA A O 1
ATOM 1462 N N . GLU A 1 198 ? -37.216 15.226 27.731 1.00 36.22 198 GLU A N 1
ATOM 1463 C CA . GLU A 1 198 ? -38.289 15.804 28.565 1.00 36.22 198 GLU A CA 1
ATOM 1464 C C . GLU A 1 198 ? -37.916 16.676 29.773 1.00 36.22 198 GLU A C 1
ATOM 1466 O O . GLU A 1 198 ? -37.273 16.200 30.732 1.00 36.22 198 GLU A O 1
#

Nearest PDB structures (foldseek):
  2k9s-assembly1_A  TM=8.286E-01  e=4.111E-04  Escherichia coli K-12
  3lsg-assembly3_E  TM=8.318E-01  e=2.297E-03  Fusobacterium nucleatum subsp. nucleatum
  3w6v-assembly1_A  TM=8.128E-01  e=2.830E-03  Streptomyces griseus
  3mkl-assembly2_B  TM=7.948E-01  e=1.850E-02  Escherichia coli K-12
  1u8b-assembly1_A  TM=7.585E-01  e=4.691E-01  Escherichia coli

Radius of gyration: 32.7 Å; Cα contacts (8 Å, |Δi|>4): 115; chains: 1; bounding box: 89×97×54 Å